Protein AF-K4KNQ7-F1 (afdb_monomer)

Solvent-accessible surface area (backbone atoms only — not comparable to full-atom values): 20212 Å² total; per-residue (Å²): 142,82,90,81,79,81,86,80,94,83,82,86,79,73,78,79,64,54,48,30,38,37,40,77,74,30,40,37,34,61,90,78,58,42,38,31,43,86,95,40,78,48,88,66,56,74,66,43,34,50,50,51,50,55,34,59,76,43,49,75,45,72,45,38,54,68,58,49,48,47,72,77,30,74,91,50,82,72,58,73,61,57,55,51,50,50,54,53,54,42,27,56,71,67,73,33,49,86,86,73,30,61,43,62,29,78,42,85,54,55,25,39,22,40,60,42,73,72,44,80,44,75,53,77,80,74,90,69,82,92,80,82,94,74,89,79,92,84,79,87,83,90,84,86,88,82,93,86,84,87,86,76,92,62,61,63,58,54,52,49,52,50,50,49,51,50,51,49,51,53,54,52,55,61,71,74,57,72,79,78,80,74,46,76,69,54,52,56,50,51,51,52,52,50,52,53,45,50,52,33,52,52,49,27,53,53,31,47,52,58,26,52,53,36,50,52,53,44,50,54,55,46,51,76,75,38,69,73,50,45,65,49,56,72,71,59,38,40,52,68,41,51,90,68,55,50,75,70,48,44,51,38,43,53,52,24,31,48,28,43,69,41,48,31,46,52,25,44,52,49,48,42,50,53,50,71,74,36,63,68,51,54,76,72,40,82,51,43,55,47,38,45,53,23,39,54,53,41,54,49,43,38,66,71,42,41,74,72,32,83,52,43,47,69,81,89,62,22,70,90,75,75,31,39,68,55,89,55,45,72,60,53,52,54,50,51,44,73,77,65,75,122

Structure (mmCIF, N/CA/C/O backbone):
data_AF-K4KNQ7-F1
#
_entry.id   AF-K4KNQ7-F1
#
loop_
_atom_site.group_PDB
_atom_site.id
_atom_site.type_symbol
_atom_site.label_atom_id
_atom_site.label_alt_id
_atom_site.label_comp_id
_atom_site.label_asym_id
_atom_site.label_entity_id
_atom_site.label_seq_id
_atom_site.pdbx_PDB_ins_code
_atom_site.Cartn_x
_atom_site.Cartn_y
_atom_site.Cartn_z
_atom_site.occupancy
_atom_site.B_iso_or_equiv
_atom_site.auth_seq_id
_atom_site.auth_comp_id
_atom_site.auth_asym_id
_atom_site.auth_atom_id
_atom_site.pdbx_PDB_model_num
ATOM 1 N N . MET A 1 1 ? 33.537 37.299 -16.493 1.00 41.84 1 MET A N 1
ATOM 2 C CA . MET A 1 1 ? 32.243 37.866 -16.053 1.00 41.84 1 MET A CA 1
ATOM 3 C C . MET A 1 1 ? 31.280 37.869 -17.228 1.00 41.84 1 MET A C 1
ATOM 5 O O . MET A 1 1 ? 31.455 38.657 -18.144 1.00 41.84 1 MET A O 1
ATOM 9 N N . SER A 1 2 ? 30.302 36.968 -17.229 1.00 33.94 2 SER A N 1
ATOM 10 C CA . SER A 1 2 ? 28.991 37.194 -17.850 1.00 33.94 2 SER A CA 1
ATOM 11 C C . SER A 1 2 ? 28.079 36.043 -17.461 1.00 33.94 2 SER A C 1
ATOM 13 O O . SER A 1 2 ? 28.265 34.909 -17.891 1.00 33.94 2 SER A O 1
ATOM 15 N N . ALA A 1 3 ? 27.142 36.356 -16.575 1.00 37.56 3 ALA A N 1
ATOM 16 C CA . ALA A 1 3 ? 26.018 35.510 -16.230 1.00 37.56 3 ALA A CA 1
ATOM 17 C C . ALA A 1 3 ? 25.048 35.469 -17.420 1.00 37.56 3 ALA A C 1
ATOM 19 O O . ALA A 1 3 ? 24.670 36.524 -17.928 1.00 37.56 3 ALA A O 1
ATOM 20 N N . SER A 1 4 ? 24.621 34.275 -17.833 1.00 30.91 4 SER A N 1
ATOM 21 C CA . SER A 1 4 ? 23.482 34.113 -18.738 1.00 30.91 4 SER A CA 1
ATOM 22 C C . SER A 1 4 ? 22.338 33.450 -17.976 1.00 30.91 4 SER A C 1
ATOM 24 O O . SER A 1 4 ? 22.508 32.416 -17.335 1.00 30.91 4 SER A O 1
ATOM 26 N N . LYS A 1 5 ? 21.214 34.162 -17.964 1.00 35.38 5 LYS A N 1
ATOM 27 C CA . LYS A 1 5 ? 20.028 34.022 -17.114 1.00 35.38 5 LYS A CA 1
ATOM 28 C C . LYS A 1 5 ? 19.267 32.709 -17.339 1.00 35.38 5 LYS A C 1
ATOM 30 O O . LYS A 1 5 ? 19.036 32.319 -18.479 1.00 35.38 5 LYS A O 1
ATOM 35 N N . LEU A 1 6 ? 18.754 32.131 -16.247 1.00 27.33 6 LEU A N 1
ATOM 36 C CA . LEU A 1 6 ? 17.563 31.273 -16.277 1.00 27.33 6 LEU A CA 1
ATOM 37 C C . LEU A 1 6 ? 16.367 32.055 -16.861 1.00 27.33 6 LEU A C 1
ATOM 39 O O . LEU A 1 6 ? 16.199 33.231 -16.512 1.00 27.33 6 LEU A O 1
ATOM 43 N N . PRO A 1 7 ? 15.494 31.434 -17.673 1.00 32.75 7 PRO A N 1
ATOM 44 C CA . PRO A 1 7 ? 14.217 32.039 -18.017 1.00 32.75 7 PRO A CA 1
ATOM 45 C C . PRO A 1 7 ? 13.288 32.072 -16.794 1.00 32.75 7 PRO A C 1
ATOM 47 O O . PRO A 1 7 ? 13.160 31.104 -16.043 1.00 32.75 7 PRO A O 1
ATOM 50 N N . LYS A 1 8 ? 12.687 33.248 -16.598 1.00 34.06 8 LYS A N 1
ATOM 51 C CA . LYS A 1 8 ? 11.751 33.596 -15.530 1.00 34.06 8 LYS A CA 1
ATOM 52 C C . LYS A 1 8 ? 10.421 32.864 -15.691 1.00 34.06 8 LYS A C 1
ATOM 54 O O . LYS A 1 8 ? 9.920 32.688 -16.795 1.00 34.06 8 LYS A O 1
ATOM 59 N N . ASN A 1 9 ? 9.858 32.521 -14.543 1.00 37.31 9 ASN A N 1
ATOM 60 C CA . ASN A 1 9 ? 8.498 32.056 -14.350 1.00 37.31 9 ASN A CA 1
ATOM 61 C C . ASN A 1 9 ? 7.540 33.259 -14.432 1.00 37.31 9 ASN A C 1
ATOM 63 O O . ASN A 1 9 ? 7.547 34.076 -13.517 1.00 37.31 9 ASN A O 1
ATOM 67 N N . GLU A 1 10 ? 6.778 33.387 -15.519 1.00 31.78 10 GLU A N 1
ATOM 68 C CA . GLU A 1 10 ? 5.538 34.175 -15.595 1.00 31.78 10 GLU A CA 1
ATOM 69 C C . GLU A 1 10 ? 4.815 33.835 -16.907 1.00 31.78 10 GLU A C 1
ATOM 71 O O . GLU A 1 10 ? 5.122 34.382 -17.956 1.00 31.78 10 GLU A O 1
ATOM 76 N N . ASP A 1 11 ? 3.899 32.867 -16.837 1.00 30.53 11 ASP A N 1
ATOM 77 C CA . ASP A 1 11 ? 2.658 32.869 -17.619 1.00 30.53 11 ASP A CA 1
ATOM 78 C C . ASP A 1 11 ? 1.646 31.964 -16.906 1.00 30.53 11 ASP A C 1
ATOM 80 O O . ASP A 1 11 ? 1.617 30.736 -17.029 1.00 30.53 11 ASP A O 1
ATOM 84 N N . ALA A 1 12 ? 0.828 32.604 -16.074 1.00 34.19 12 ALA A N 1
ATOM 85 C CA . ALA A 1 12 ? -0.327 32.000 -15.447 1.00 34.19 12 ALA A CA 1
ATOM 86 C C . ALA A 1 12 ? -1.437 31.788 -16.492 1.00 34.19 12 ALA A C 1
ATOM 88 O O . ALA A 1 12 ? -1.864 32.723 -17.160 1.00 34.19 12 ALA A O 1
ATOM 89 N N . ARG A 1 13 ? -1.950 30.551 -16.546 1.00 36.56 13 ARG A N 1
ATOM 90 C CA . ARG A 1 13 ? -3.233 30.134 -17.148 1.00 36.56 13 ARG A CA 1
ATOM 91 C C . ARG A 1 13 ? -3.416 30.439 -18.644 1.00 36.56 13 ARG A C 1
ATOM 93 O O . ARG A 1 13 ? -4.328 31.157 -19.034 1.00 36.56 13 ARG A O 1
ATOM 100 N N . SER A 1 14 ? -2.672 29.731 -19.493 1.00 33.22 14 SER A N 1
ATOM 101 C CA . SER A 1 14 ? -3.261 29.288 -20.767 1.00 33.22 14 SER A CA 1
ATOM 102 C C . SER A 1 14 ? -4.330 28.224 -20.472 1.00 33.22 14 SER A C 1
ATOM 104 O O . SER A 1 14 ? -4.050 27.328 -19.666 1.00 33.22 14 SER A O 1
ATOM 106 N N . PRO A 1 15 ? -5.530 28.259 -21.087 1.00 37.91 15 PRO A N 1
ATOM 107 C CA . PRO A 1 15 ? -6.442 27.124 -21.014 1.00 37.91 15 PRO A CA 1
ATOM 108 C C . PRO A 1 15 ? -5.683 25.904 -21.539 1.00 37.91 15 PRO A C 1
ATOM 110 O O . PRO A 1 15 ? -5.047 25.978 -22.594 1.00 37.91 15 PRO A O 1
ATOM 113 N N . LEU A 1 16 ? -5.671 24.810 -20.770 1.00 41.91 16 LEU A N 1
ATOM 114 C CA . LEU A 1 16 ? -5.088 23.546 -21.210 1.00 41.91 16 LEU A CA 1
ATOM 115 C C . LEU A 1 16 ? -5.711 23.222 -22.566 1.00 41.91 16 LEU A C 1
ATOM 117 O O . LEU A 1 16 ? -6.887 22.866 -22.633 1.00 41.91 16 LEU A O 1
ATOM 121 N N . LYS A 1 17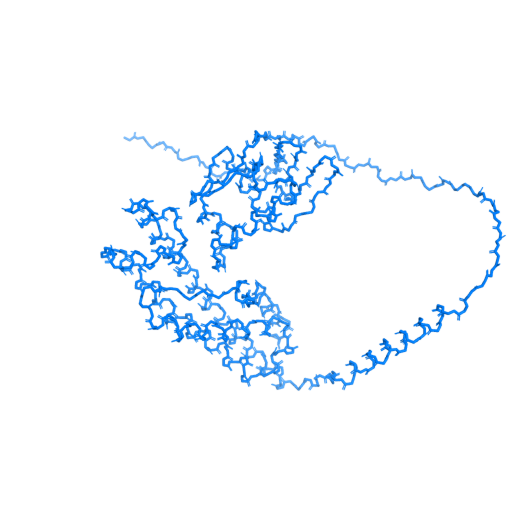 ? -4.937 23.401 -23.643 1.00 47.94 17 LYS A N 1
ATOM 122 C CA . LYS A 1 17 ? -5.344 22.993 -24.986 1.00 47.94 17 LYS A CA 1
ATOM 123 C C . LYS A 1 17 ? -5.862 21.559 -24.855 1.00 47.94 17 LYS A C 1
ATOM 125 O O . LYS A 1 17 ? -5.144 20.744 -24.267 1.00 47.94 17 LYS A O 1
ATOM 130 N N . PRO A 1 18 ? -7.088 21.237 -25.299 1.00 51.56 18 PRO A N 1
ATOM 131 C CA . PRO A 1 18 ? -7.593 19.875 -25.220 1.00 51.56 18 PRO A CA 1
ATOM 132 C C . PRO A 1 18 ? -6.665 18.971 -26.032 1.00 51.56 18 PRO A C 1
ATOM 134 O O . PRO A 1 18 ? -6.708 18.951 -27.258 1.00 51.56 18 PRO A O 1
ATOM 137 N N . ARG A 1 19 ? -5.785 18.268 -25.317 1.00 75.12 19 ARG A N 1
ATOM 138 C CA . ARG A 1 19 ? -4.910 17.240 -25.862 1.00 75.12 19 ARG A CA 1
ATOM 139 C C . ARG A 1 19 ? -5.735 15.976 -25.975 1.00 75.12 19 ARG A C 1
ATOM 141 O O . ARG A 1 19 ? -6.067 15.352 -24.961 1.00 75.12 19 ARG A O 1
ATOM 148 N N . GLN A 1 20 ? -6.128 15.660 -27.197 1.00 89.56 20 GLN A N 1
ATOM 149 C CA . GLN A 1 20 ? -6.703 14.368 -27.522 1.00 89.56 20 GLN A CA 1
ATOM 150 C C . GLN A 1 20 ? -5.612 13.521 -28.161 1.00 89.56 20 GLN A C 1
ATOM 152 O O . GLN A 1 20 ? -4.822 14.024 -28.955 1.00 89.56 20 GLN A O 1
ATOM 157 N N . TYR A 1 21 ? -5.564 12.246 -27.803 1.00 90.81 21 TYR A N 1
ATOM 158 C CA . TYR A 1 21 ? -4.698 11.279 -28.460 1.00 90.81 21 TYR A CA 1
ATOM 159 C C . TYR A 1 21 ? -5.555 10.314 -29.258 1.00 90.81 21 TYR A C 1
ATOM 161 O O . TYR A 1 21 ? -6.444 9.669 -28.700 1.00 90.81 21 TYR A O 1
ATOM 169 N N . CYS A 1 22 ? -5.277 10.222 -30.553 1.00 91.00 22 CYS A N 1
ATOM 170 C CA . CYS A 1 22 ? -5.873 9.233 -31.438 1.00 91.00 22 CYS A CA 1
ATOM 171 C C . CYS A 1 22 ? -4.908 8.059 -31.594 1.00 91.00 22 CYS A C 1
ATOM 173 O O . CYS A 1 22 ? -3.726 8.274 -31.861 1.00 91.00 22 CYS A O 1
ATOM 175 N N . PHE A 1 23 ? -5.403 6.837 -31.416 1.00 91.12 23 PHE A N 1
ATOM 176 C CA . PHE A 1 23 ? -4.613 5.611 -31.518 1.00 91.12 23 PHE A CA 1
ATOM 177 C C . PHE A 1 23 ? -5.516 4.464 -31.982 1.00 91.12 23 PHE A C 1
ATOM 179 O O . PHE A 1 23 ? -6.507 4.126 -31.334 1.00 91.12 23 PHE A O 1
ATOM 186 N N . GLY A 1 24 ? -5.232 3.905 -33.159 1.00 88.00 24 GLY A N 1
ATOM 187 C CA . GLY A 1 24 ? -6.177 2.999 -33.821 1.00 88.00 24 GLY A CA 1
ATOM 188 C C . GLY A 1 24 ? -7.565 3.654 -33.996 1.00 88.00 24 GLY A C 1
ATOM 189 O O . GLY A 1 24 ? -7.628 4.816 -34.402 1.00 88.00 24 GLY A O 1
ATOM 190 N N . PRO A 1 25 ? -8.676 2.957 -33.687 1.00 89.75 25 PRO A N 1
ATOM 191 C CA . PRO A 1 25 ? -10.031 3.510 -33.778 1.00 89.75 25 PRO A CA 1
ATOM 192 C C . PRO A 1 25 ? -10.455 4.314 -32.533 1.00 89.75 25 PRO A C 1
ATOM 194 O O . PRO A 1 25 ? -11.637 4.626 -32.382 1.00 89.75 25 PRO A O 1
ATOM 197 N N . PHE A 1 26 ? -9.526 4.618 -31.622 1.00 94.19 26 PHE A N 1
ATOM 198 C CA . PHE A 1 26 ? -9.831 5.237 -30.337 1.00 94.19 26 PHE A CA 1
ATOM 199 C C . PHE A 1 26 ? -9.361 6.686 -30.255 1.00 94.19 26 PHE A C 1
ATOM 201 O O . PHE A 1 26 ? -8.310 7.063 -30.777 1.00 94.19 26 PHE A O 1
ATOM 208 N N . THR A 1 27 ? -10.118 7.485 -29.508 1.00 93.50 27 THR A N 1
ATOM 209 C CA . THR A 1 27 ? -9.752 8.842 -29.105 1.00 93.50 27 THR A CA 1
ATOM 210 C C . THR A 1 27 ? -9.803 8.947 -27.586 1.00 93.50 27 THR A C 1
ATOM 212 O O . THR A 1 27 ? -10.844 8.712 -26.970 1.00 93.50 27 THR A O 1
ATOM 215 N N . PHE A 1 28 ? -8.679 9.313 -26.968 1.00 94.31 28 PHE A N 1
ATOM 216 C CA . PHE A 1 28 ? -8.587 9.547 -25.529 1.00 94.31 28 PHE A CA 1
ATOM 217 C C . PHE A 1 28 ? -8.428 11.033 -25.221 1.00 94.31 28 PHE A C 1
ATOM 219 O O . PHE A 1 28 ? -7.479 11.687 -25.657 1.00 94.31 28 PHE A O 1
ATOM 226 N N . HIS A 1 29 ? -9.350 11.564 -24.424 1.00 91.50 29 HIS A N 1
ATOM 227 C CA . HIS A 1 29 ? -9.350 12.951 -23.979 1.00 91.50 29 HIS A CA 1
ATOM 228 C C . HIS A 1 29 ? -8.605 13.063 -22.648 1.00 91.50 29 HIS A C 1
ATOM 230 O O . HIS A 1 29 ? -9.132 12.669 -21.608 1.00 91.50 29 HIS A O 1
ATOM 236 N N . ILE A 1 30 ? -7.402 13.641 -22.657 1.00 87.50 30 ILE A N 1
ATOM 237 C CA . ILE A 1 30 ? -6.522 13.682 -21.477 1.00 87.50 30 ILE A CA 1
ATOM 238 C C . ILE A 1 30 ? -7.133 14.427 -20.276 1.00 87.50 30 ILE A C 1
ATOM 240 O O . ILE A 1 30 ? -7.025 13.903 -19.164 1.00 87.50 30 ILE A O 1
ATOM 244 N N . PRO A 1 31 ? -7.766 15.612 -20.433 1.00 82.88 31 PRO A N 1
ATOM 245 C CA . PRO A 1 31 ? -8.282 16.353 -19.281 1.00 82.88 31 PRO A CA 1
ATOM 246 C C . PRO A 1 31 ? -9.457 15.650 -18.600 1.00 82.88 31 PRO A C 1
ATOM 248 O O . PRO A 1 31 ? -9.535 15.630 -17.377 1.00 82.88 31 PRO A O 1
ATOM 251 N N . SER A 1 32 ? -10.358 15.060 -19.389 1.00 85.88 32 SER A N 1
ATOM 252 C CA . SER A 1 32 ? -11.558 14.394 -18.880 1.00 85.88 32 SER A CA 1
ATOM 253 C C . SER A 1 32 ? -11.370 12.896 -18.636 1.00 85.88 32 SER A C 1
ATOM 255 O O . SER A 1 32 ? -12.291 12.263 -18.138 1.00 85.88 32 SER A O 1
ATOM 257 N N . GLN A 1 33 ? -10.225 12.328 -19.032 1.00 89.88 33 GLN A N 1
ATOM 258 C CA . GLN A 1 33 ? -9.923 10.894 -18.977 1.00 89.88 33 GLN A CA 1
ATOM 259 C C . GLN A 1 33 ? -10.999 10.015 -19.640 1.00 89.88 33 GLN A C 1
ATOM 261 O O . GLN A 1 33 ? -11.322 8.927 -19.171 1.00 89.88 33 GLN A O 1
ATOM 266 N N . ARG A 1 34 ? -11.586 10.511 -20.738 1.00 91.31 34 ARG A N 1
ATOM 267 C CA . ARG A 1 34 ? -12.664 9.819 -21.462 1.00 91.31 34 ARG A CA 1
ATOM 268 C C . ARG A 1 34 ? -12.104 9.138 -22.696 1.00 91.31 34 ARG A C 1
ATOM 270 O O . ARG A 1 34 ? -11.367 9.767 -23.455 1.00 91.31 34 ARG A O 1
ATOM 277 N N . LEU A 1 35 ? -12.505 7.890 -22.892 1.00 94.62 35 LEU A N 1
ATOM 278 C CA . LEU A 1 35 ? -12.195 7.098 -24.069 1.00 94.62 35 LEU A CA 1
ATOM 279 C C . LEU A 1 35 ? -13.436 7.010 -24.965 1.00 94.62 35 LEU A C 1
ATOM 281 O O . LEU A 1 35 ? -14.527 6.695 -24.490 1.00 94.62 35 LEU A O 1
ATOM 285 N N . THR A 1 36 ? -13.255 7.256 -26.256 1.00 94.31 36 THR A N 1
ATOM 286 C CA . THR A 1 36 ? -14.275 7.048 -27.287 1.00 94.31 36 THR A CA 1
ATOM 287 C C . THR A 1 36 ? -13.721 6.061 -28.304 1.00 94.31 36 THR A C 1
ATOM 289 O O . THR A 1 36 ? -12.604 6.249 -28.784 1.00 94.31 36 THR A O 1
ATOM 292 N N . GLY A 1 37 ? -14.471 5.001 -28.589 1.00 92.69 37 GLY A N 1
ATOM 293 C CA . GLY A 1 37 ? -14.180 4.031 -29.640 1.00 92.69 37 GLY A CA 1
ATOM 294 C C . GLY A 1 37 ? -15.126 4.176 -30.838 1.00 92.69 37 GLY A C 1
ATOM 295 O O . GLY A 1 37 ? -15.895 5.141 -30.903 1.00 92.69 37 GLY A O 1
ATOM 296 N N . PRO A 1 38 ? -15.112 3.209 -31.771 1.00 87.69 38 PRO A N 1
ATOM 297 C CA . PRO A 1 38 ? -15.919 3.261 -32.992 1.00 87.69 38 PRO A CA 1
ATOM 298 C C . PRO A 1 38 ? -17.431 3.266 -32.717 1.00 87.69 38 PRO A C 1
ATOM 300 O O . PRO A 1 38 ? -18.174 3.956 -33.411 1.00 87.69 38 PRO A O 1
ATOM 303 N N . ASP A 1 39 ? -17.873 2.573 -31.663 1.00 90.12 39 ASP A N 1
ATOM 304 C CA . ASP A 1 39 ? -19.288 2.468 -31.273 1.00 90.12 39 ASP A CA 1
ATOM 305 C C . ASP A 1 39 ? -19.718 3.521 -30.231 1.00 90.12 39 ASP A C 1
ATOM 307 O O . ASP A 1 39 ? -20.837 3.485 -29.717 1.00 90.12 39 ASP A O 1
ATOM 311 N N . GLY A 1 40 ? -18.836 4.476 -29.910 1.00 91.12 40 GLY A N 1
ATOM 312 C CA . GLY A 1 40 ? -19.101 5.559 -28.963 1.00 91.12 40 GLY A CA 1
ATOM 313 C C . GLY A 1 40 ? -18.274 5.493 -27.670 1.00 91.12 40 GLY A C 1
ATOM 314 O O . GLY A 1 40 ? -17.173 4.939 -27.657 1.00 91.12 40 GLY A O 1
ATOM 315 N N . PRO A 1 41 ? -18.743 6.133 -26.579 1.00 92.25 41 PRO A N 1
ATOM 316 C CA . PRO A 1 41 ? -17.986 6.239 -25.332 1.00 92.25 41 PRO A CA 1
ATOM 317 C C . PRO A 1 41 ? -17.747 4.881 -24.661 1.00 92.25 41 PRO A C 1
ATOM 319 O O . PRO A 1 41 ? -18.687 4.118 -24.445 1.00 92.25 41 PRO A O 1
ATOM 322 N N . ILE A 1 42 ? -16.505 4.628 -24.248 1.00 94.25 42 ILE A N 1
ATOM 323 C CA . ILE A 1 42 ? -16.101 3.427 -23.510 1.00 94.25 42 ILE A CA 1
ATOM 324 C C . ILE A 1 42 ? -15.863 3.810 -22.051 1.00 94.25 42 ILE A C 1
ATOM 326 O O . ILE A 1 42 ? -15.130 4.754 -21.747 1.00 94.25 42 ILE A O 1
ATOM 330 N N . SER A 1 43 ? -16.502 3.080 -21.137 1.00 90.31 43 SER A N 1
ATOM 331 C CA . SER A 1 43 ? -16.314 3.283 -19.703 1.00 90.31 43 SER A CA 1
ATOM 332 C C . SER A 1 43 ? -15.002 2.645 -19.256 1.00 90.31 43 SER A C 1
ATOM 334 O O . SER A 1 43 ? -14.767 1.460 -19.488 1.00 90.31 43 SER A O 1
ATOM 336 N N . LEU A 1 44 ? -14.158 3.449 -18.618 1.00 91.56 44 LEU A N 1
ATOM 337 C CA . LEU A 1 44 ? -12.947 3.009 -17.945 1.00 91.56 44 LEU A CA 1
ATOM 338 C C . LEU A 1 44 ? -13.079 3.339 -16.466 1.00 91.56 44 LEU A C 1
ATOM 340 O O . LEU A 1 44 ? -13.608 4.398 -16.114 1.00 91.56 44 LEU A O 1
ATOM 344 N N . ASP A 1 45 ? -12.563 2.465 -15.611 1.00 91.44 45 ASP A N 1
ATOM 345 C CA . ASP A 1 45 ? -12.293 2.877 -14.240 1.00 91.44 45 ASP A CA 1
ATOM 346 C C . ASP A 1 45 ? -11.143 3.904 -14.196 1.00 91.44 45 ASP A C 1
ATOM 348 O O . ASP A 1 45 ? -10.399 4.107 -15.163 1.00 91.44 45 ASP A O 1
ATOM 352 N N . GLU A 1 46 ? -10.998 4.574 -13.054 1.00 90.88 46 GLU A N 1
ATOM 353 C CA . GLU A 1 46 ? -10.002 5.632 -12.866 1.00 90.88 46 GLU A CA 1
ATOM 354 C C . GLU A 1 46 ? -8.565 5.150 -13.123 1.00 90.88 46 GLU A C 1
ATOM 356 O O . GLU A 1 46 ? -7.764 5.858 -13.739 1.00 90.88 46 GLU A O 1
ATOM 361 N N . ARG A 1 47 ? -8.222 3.927 -12.701 1.00 91.62 47 ARG A N 1
ATOM 362 C CA . ARG A 1 47 ? -6.864 3.392 -12.861 1.00 91.62 47 ARG A CA 1
ATOM 363 C C . ARG A 1 47 ? -6.597 2.950 -14.292 1.00 91.62 47 ARG A C 1
ATOM 365 O O . ARG A 1 47 ? -5.478 3.132 -14.765 1.00 91.62 47 ARG A O 1
ATOM 372 N N . GLN A 1 48 ? -7.593 2.416 -14.990 1.00 95.31 48 GLN A N 1
ATOM 373 C CA . GLN A 1 48 ? -7.505 2.083 -16.411 1.00 95.31 48 GLN A CA 1
ATOM 374 C C . GLN A 1 48 ? -7.269 3.345 -17.242 1.00 95.31 48 GLN A C 1
ATOM 376 O O . GLN A 1 48 ? -6.383 3.371 -18.099 1.00 95.31 48 GLN A O 1
ATOM 381 N N . ALA A 1 49 ? -8.018 4.412 -16.955 1.00 94.19 49 ALA A N 1
ATOM 382 C CA . ALA A 1 49 ? -7.868 5.681 -17.650 1.00 94.19 49 ALA A CA 1
ATOM 383 C C . ALA A 1 49 ? -6.503 6.330 -17.366 1.00 94.19 49 ALA A C 1
ATOM 385 O O . ALA A 1 49 ? -5.829 6.796 -18.290 1.00 94.19 49 ALA A O 1
ATOM 386 N N . GLN A 1 50 ? -6.037 6.274 -16.115 1.00 94.69 50 GLN A N 1
ATOM 387 C CA . GLN A 1 50 ? -4.711 6.755 -15.739 1.00 94.69 50 GLN A CA 1
ATOM 388 C C . GLN A 1 50 ? -3.585 5.923 -16.381 1.00 94.69 50 GLN A C 1
ATOM 390 O O . GLN A 1 50 ? -2.602 6.496 -16.854 1.00 94.69 50 GLN A O 1
ATOM 395 N N . LEU A 1 51 ? -3.725 4.594 -16.457 1.00 96.19 51 LEU A N 1
ATOM 396 C CA . LEU A 1 51 ? -2.781 3.714 -17.154 1.00 96.19 51 LEU A CA 1
ATOM 397 C C . LEU A 1 51 ? -2.677 4.101 -18.632 1.00 96.19 51 LEU A C 1
ATOM 399 O O . LEU A 1 51 ? -1.570 4.315 -19.128 1.00 96.19 51 LEU A O 1
ATOM 403 N N . LEU A 1 52 ? -3.814 4.244 -19.320 1.00 95.44 52 LEU A N 1
ATOM 404 C CA . LEU A 1 52 ? -3.843 4.653 -20.725 1.00 95.44 52 LEU A CA 1
ATOM 405 C C . LEU A 1 52 ? -3.203 6.018 -20.936 1.00 95.44 52 LEU A C 1
ATOM 407 O O . LEU A 1 52 ? -2.365 6.170 -21.821 1.00 95.44 52 LEU A O 1
ATOM 411 N N . LYS A 1 53 ? -3.531 6.994 -20.089 1.00 94.94 53 LYS A N 1
ATOM 412 C CA . LYS A 1 53 ? -2.921 8.323 -20.123 1.00 94.94 53 LYS A CA 1
ATOM 413 C C . LYS A 1 53 ? -1.396 8.254 -20.032 1.00 94.94 53 LYS A C 1
ATOM 415 O O . LYS A 1 53 ? -0.721 8.904 -20.824 1.00 94.94 53 LYS A O 1
ATOM 420 N N . ILE A 1 54 ? -0.850 7.479 -19.091 1.00 95.19 54 ILE A N 1
ATOM 421 C CA . ILE A 1 54 ? 0.605 7.343 -18.921 1.00 95.19 54 ILE A CA 1
ATOM 422 C C . ILE A 1 54 ? 1.241 6.723 -20.170 1.00 95.19 54 ILE A C 1
ATOM 424 O O . ILE A 1 54 ? 2.245 7.236 -20.659 1.00 95.19 54 ILE A O 1
ATOM 428 N N . LEU A 1 55 ? 0.653 5.649 -20.704 1.00 95.56 55 LEU A N 1
ATOM 429 C CA . LEU A 1 55 ? 1.190 4.959 -21.878 1.00 95.56 55 LEU A CA 1
ATOM 430 C C . LEU A 1 55 ? 1.102 5.807 -23.157 1.00 95.56 55 LEU A C 1
ATOM 432 O O . LEU A 1 55 ? 2.037 5.792 -23.949 1.00 95.56 55 LEU A O 1
ATOM 436 N N . LEU A 1 56 ? 0.019 6.566 -23.347 1.00 93.50 56 LEU A N 1
ATOM 437 C CA . LEU A 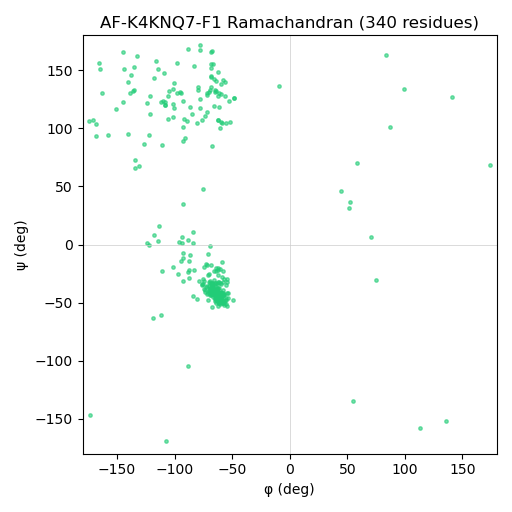1 56 ? -0.157 7.454 -24.502 1.00 93.50 56 LEU A CA 1
ATOM 438 C C . LEU A 1 56 ? 0.819 8.632 -24.472 1.00 93.50 56 LEU A C 1
ATOM 440 O O . LEU A 1 56 ? 1.414 8.949 -25.496 1.00 93.50 56 LEU A O 1
ATOM 444 N N . LEU A 1 57 ? 1.028 9.246 -23.302 1.00 90.81 57 LEU A N 1
ATOM 445 C CA . LEU A 1 57 ? 1.992 10.341 -23.136 1.00 90.81 57 LEU A CA 1
ATOM 446 C C . LEU A 1 57 ? 3.442 9.895 -23.352 1.00 90.81 57 LEU A C 1
ATOM 448 O O . LEU A 1 57 ? 4.268 10.700 -23.768 1.00 90.81 57 LEU A O 1
ATOM 452 N N . ALA A 1 58 ? 3.750 8.637 -23.036 1.00 90.81 58 ALA A N 1
ATOM 453 C CA . ALA A 1 58 ? 5.073 8.062 -23.241 1.00 90.81 58 ALA A CA 1
ATOM 454 C C . ALA A 1 58 ? 5.264 7.472 -24.645 1.00 90.81 58 ALA A C 1
ATOM 456 O O . ALA A 1 58 ? 6.377 7.096 -24.982 1.00 90.81 58 ALA A O 1
ATOM 457 N N . SER A 1 59 ? 4.210 7.360 -25.458 1.00 88.81 59 SER A N 1
ATOM 458 C CA . SER A 1 59 ? 4.285 6.707 -26.766 1.00 88.81 59 SER A CA 1
ATOM 459 C C . SER A 1 59 ? 5.296 7.399 -27.698 1.00 88.81 59 SER A C 1
ATOM 461 O O . SER A 1 59 ? 5.300 8.629 -27.766 1.00 88.81 59 SER A O 1
ATOM 463 N N . PRO A 1 60 ? 6.121 6.649 -28.459 1.00 86.62 60 PRO A N 1
ATOM 464 C CA . PRO A 1 60 ? 6.138 5.185 -28.598 1.00 86.62 60 PRO A CA 1
ATOM 465 C C . PRO A 1 60 ? 7.012 4.459 -27.558 1.00 86.62 60 PRO A C 1
ATOM 467 O O . PRO A 1 60 ? 7.176 3.236 -27.629 1.00 86.62 60 PRO A O 1
ATOM 470 N N . ASP A 1 61 ? 7.596 5.183 -26.604 1.00 87.44 61 ASP A N 1
ATOM 471 C CA . ASP A 1 61 ? 8.521 4.620 -25.630 1.00 87.44 61 ASP A CA 1
ATOM 472 C C . ASP A 1 61 ? 7.831 3.669 -24.644 1.00 87.44 61 ASP A C 1
ATOM 474 O O . ASP A 1 61 ? 6.648 3.760 -24.302 1.00 87.44 61 ASP A O 1
ATOM 478 N N . ARG A 1 62 ? 8.616 2.708 -24.153 1.00 91.81 62 ARG A N 1
ATOM 479 C CA . ARG A 1 62 ? 8.184 1.772 -23.115 1.00 91.81 62 ARG A CA 1
ATOM 480 C C . ARG A 1 62 ? 8.253 2.432 -21.744 1.00 91.81 62 ARG A C 1
ATOM 482 O O . ARG A 1 62 ? 9.309 2.909 -21.338 1.00 91.81 62 ARG A O 1
ATOM 489 N N . VAL A 1 63 ? 7.187 2.277 -20.965 1.00 90.19 63 VAL A N 1
ATOM 490 C CA . VAL A 1 63 ? 7.161 2.612 -19.538 1.00 90.19 63 VAL A CA 1
ATOM 491 C C . VAL A 1 63 ? 7.453 1.358 -18.715 1.00 90.19 63 VAL A C 1
ATOM 493 O O . VAL A 1 63 ? 6.872 0.296 -18.961 1.00 90.19 63 VAL A O 1
ATOM 496 N N . SER A 1 64 ? 8.377 1.452 -17.753 1.00 86.62 64 SER A N 1
ATOM 497 C CA . SER A 1 64 ? 8.722 0.318 -16.888 1.00 86.62 64 SER A CA 1
ATOM 498 C C . SER A 1 64 ? 7.576 -0.049 -15.949 1.00 86.62 64 SER A C 1
ATOM 500 O O . SER A 1 64 ? 6.738 0.787 -15.603 1.00 86.62 64 SER A O 1
ATOM 502 N N . LYS A 1 65 ? 7.547 -1.310 -15.502 1.00 83.38 65 LYS A N 1
ATOM 503 C CA . LYS A 1 65 ? 6.560 -1.763 -14.513 1.00 83.38 65 LYS A CA 1
ATOM 504 C C . LYS A 1 65 ? 6.662 -0.948 -13.230 1.00 83.38 65 LYS A C 1
ATOM 506 O O . LYS A 1 65 ? 5.644 -0.546 -12.685 1.00 83.38 65 LYS A O 1
ATOM 511 N N . GLU A 1 66 ? 7.883 -0.667 -12.785 1.00 76.44 66 GLU A N 1
ATOM 512 C CA . GLU A 1 66 ? 8.150 0.087 -11.566 1.00 76.44 66 GLU A CA 1
ATOM 513 C C . GLU A 1 66 ? 7.613 1.522 -11.667 1.00 76.44 66 GLU A C 1
ATOM 515 O O . GLU A 1 66 ? 6.946 1.985 -10.742 1.00 76.44 66 GLU A O 1
ATOM 520 N N . ALA A 1 67 ? 7.823 2.198 -12.804 1.00 81.62 67 ALA A N 1
ATOM 521 C CA . ALA A 1 67 ? 7.294 3.541 -13.034 1.00 81.62 67 ALA A CA 1
ATOM 522 C C . ALA A 1 67 ? 5.759 3.548 -13.102 1.00 81.62 67 ALA A C 1
ATOM 524 O O . ALA A 1 67 ? 5.124 4.415 -12.505 1.00 81.62 67 ALA A O 1
ATOM 525 N N . LEU A 1 68 ? 5.154 2.557 -13.770 1.00 90.06 68 LEU A N 1
ATOM 526 C CA . LEU A 1 68 ? 3.697 2.404 -13.814 1.00 90.06 68 LEU A CA 1
ATOM 527 C C . LEU A 1 68 ? 3.118 2.146 -12.425 1.00 90.06 68 LEU A C 1
ATOM 529 O O . LEU A 1 68 ? 2.173 2.817 -12.028 1.00 90.06 68 LEU A O 1
ATOM 533 N N . MET A 1 69 ? 3.698 1.219 -11.663 1.00 84.31 69 MET A N 1
ATOM 534 C CA . MET A 1 69 ? 3.238 0.906 -10.312 1.00 84.31 69 MET A CA 1
ATOM 535 C C . MET A 1 69 ? 3.334 2.126 -9.393 1.00 84.31 69 MET A C 1
ATOM 537 O O . MET A 1 69 ? 2.400 2.398 -8.649 1.00 84.31 69 MET A O 1
ATOM 541 N N . GLN A 1 70 ? 4.425 2.891 -9.483 1.00 80.56 70 GLN A N 1
ATOM 542 C CA . GLN A 1 70 ? 4.609 4.112 -8.701 1.00 80.56 70 GLN A CA 1
ATOM 543 C C . GLN A 1 70 ? 3.618 5.219 -9.091 1.00 80.56 70 GLN A C 1
ATOM 545 O O . GLN A 1 70 ? 3.134 5.934 -8.220 1.00 80.56 70 GLN A O 1
ATOM 550 N N . ALA A 1 71 ? 3.314 5.371 -10.380 1.00 84.81 71 ALA A N 1
ATOM 551 C CA . ALA A 1 71 ? 2.394 6.398 -10.858 1.00 84.81 71 ALA A CA 1
ATOM 552 C C . ALA A 1 71 ? 0.916 6.049 -10.603 1.00 84.81 71 ALA A C 1
ATOM 554 O O . ALA A 1 71 ? 0.112 6.945 -10.358 1.00 84.81 71 ALA A O 1
ATOM 555 N N . LEU A 1 72 ? 0.556 4.764 -10.669 1.00 88.19 72 LEU A N 1
ATOM 556 C CA . LEU A 1 72 ? -0.820 4.274 -10.511 1.00 88.19 72 LEU A CA 1
ATOM 557 C C . LEU A 1 72 ? -1.199 4.009 -9.051 1.00 88.19 72 LEU A C 1
ATOM 559 O O . LEU A 1 72 ? -2.369 4.113 -8.684 1.00 88.19 72 LEU A O 1
ATOM 563 N N . TRP A 1 73 ? -0.215 3.669 -8.220 1.00 84.56 73 TRP A N 1
ATOM 564 C CA . TRP A 1 73 ? -0.385 3.400 -6.796 1.00 84.56 73 TRP A CA 1
ATOM 565 C C . TRP A 1 73 ? 0.704 4.113 -5.979 1.00 84.56 73 TRP A C 1
ATOM 567 O O . TRP A 1 73 ? 1.542 3.462 -5.354 1.00 84.56 73 TRP A O 1
ATOM 577 N N . PRO A 1 74 ? 0.714 5.458 -5.956 1.00 71.50 74 PRO A N 1
ATOM 578 C CA . PRO A 1 74 ? 1.747 6.216 -5.246 1.00 71.50 74 PRO A CA 1
ATOM 579 C C . PRO A 1 74 ? 1.742 5.944 -3.735 1.00 71.50 74 PRO A C 1
ATOM 581 O O . PRO A 1 74 ? 2.795 5.932 -3.100 1.00 71.50 74 PRO A O 1
ATOM 584 N N . ASP A 1 75 ? 0.558 5.670 -3.185 1.00 64.75 75 ASP A N 1
ATOM 585 C CA . ASP A 1 75 ? 0.315 5.433 -1.762 1.00 64.75 75 ASP A CA 1
ATOM 586 C C . ASP A 1 75 ? -0.113 3.987 -1.471 1.00 64.75 75 ASP A C 1
ATOM 588 O O . ASP A 1 75 ? -0.635 3.688 -0.400 1.00 64.75 75 ASP A O 1
ATOM 592 N N . THR A 1 76 ? 0.088 3.056 -2.409 1.00 59.62 76 THR A N 1
ATOM 593 C CA . THR A 1 76 ? -0.260 1.645 -2.198 1.00 59.62 76 THR A CA 1
ATOM 594 C C . THR A 1 76 ? 0.824 0.738 -2.758 1.00 59.62 76 THR A C 1
ATOM 596 O O . THR A 1 76 ? 1.264 0.860 -3.896 1.00 59.62 76 THR A O 1
ATOM 599 N N . ILE A 1 77 ? 1.262 -0.220 -1.954 1.00 56.47 77 ILE A N 1
ATOM 600 C CA . ILE A 1 77 ? 2.194 -1.245 -2.384 1.00 56.47 77 ILE A CA 1
ATOM 601 C C . ILE A 1 77 ? 1.343 -2.325 -3.030 1.00 56.47 77 ILE A C 1
ATOM 603 O O . ILE A 1 77 ? 0.559 -3.000 -2.369 1.00 56.47 77 ILE A O 1
ATOM 607 N N . VAL A 1 78 ? 1.510 -2.470 -4.335 1.00 64.12 78 VAL A N 1
ATOM 608 C CA . VAL A 1 78 ? 0.878 -3.524 -5.118 1.00 64.12 78 VAL A CA 1
ATOM 609 C C . VAL A 1 78 ? 1.942 -4.443 -5.707 1.00 64.12 78 VAL A C 1
ATOM 611 O O . VAL A 1 78 ? 3.105 -4.051 -5.834 1.00 64.12 78 VAL A O 1
ATOM 614 N N . SER A 1 79 ? 1.554 -5.666 -6.055 1.00 68.50 79 SER A N 1
ATOM 615 C CA . SER A 1 79 ? 2.400 -6.607 -6.786 1.00 68.50 79 SER A CA 1
ATOM 616 C C . SER A 1 79 ? 2.439 -6.262 -8.284 1.00 68.50 79 SER A C 1
ATOM 618 O O . SER A 1 79 ? 1.619 -5.499 -8.806 1.00 68.50 79 SER A O 1
ATOM 620 N N . GLU A 1 80 ? 3.363 -6.878 -9.022 1.00 73.12 80 GLU A N 1
ATOM 621 C CA . GLU A 1 80 ? 3.354 -6.818 -10.492 1.00 73.12 80 GLU A CA 1
ATOM 622 C C . GLU A 1 80 ? 2.140 -7.519 -11.114 1.00 73.12 80 GLU A C 1
ATOM 624 O O . GLU A 1 80 ? 1.762 -7.221 -12.253 1.00 73.12 80 GLU A O 1
ATOM 629 N N . TRP A 1 81 ? 1.526 -8.457 -10.394 1.00 71.50 81 TRP A N 1
ATOM 630 C CA . TRP A 1 81 ? 0.314 -9.116 -10.854 1.00 71.50 81 TRP A CA 1
ATOM 6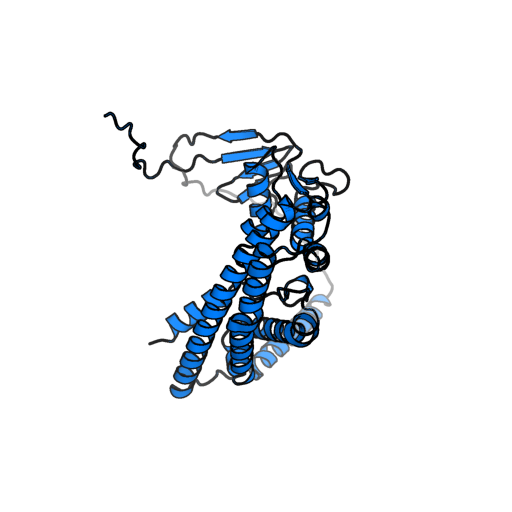31 C C . TRP A 1 81 ? -0.866 -8.144 -10.849 1.00 71.50 81 TRP A C 1
ATOM 633 O O . TRP A 1 81 ? -1.607 -8.125 -11.827 1.00 71.50 81 TRP A O 1
ATOM 643 N N . SER A 1 82 ? -0.977 -7.250 -9.859 1.00 79.81 82 SER A N 1
ATOM 644 C CA . SER A 1 82 ? -1.977 -6.169 -9.874 1.00 79.81 82 SER A CA 1
ATOM 645 C C . SER A 1 82 ? -1.847 -5.278 -11.111 1.00 79.81 82 SER A C 1
ATOM 647 O O . SER A 1 82 ? -2.848 -4.980 -11.762 1.00 79.81 82 SER A O 1
ATOM 649 N N . LEU A 1 83 ? -0.617 -4.908 -11.495 1.00 88.06 83 LEU A N 1
ATOM 650 C CA . LEU A 1 83 ? -0.376 -4.189 -12.752 1.00 88.06 83 LEU A CA 1
ATOM 651 C C . LEU A 1 83 ? -0.777 -5.039 -13.967 1.00 88.06 83 LEU A C 1
ATOM 653 O O . LEU A 1 83 ? -1.403 -4.537 -14.895 1.00 88.06 83 LEU A O 1
ATOM 657 N N . SER A 1 84 ? -0.448 -6.331 -13.960 1.00 84.12 84 SER A N 1
ATOM 658 C CA . SER A 1 84 ? -0.783 -7.250 -15.055 1.00 84.12 84 SER A CA 1
ATOM 659 C C . SER A 1 84 ? -2.296 -7.439 -15.215 1.00 84.12 84 SER A C 1
ATOM 661 O O . SER A 1 84 ? -2.791 -7.482 -16.341 1.00 84.12 84 SER A O 1
ATOM 663 N N . LYS A 1 85 ? -3.038 -7.508 -14.103 1.00 85.44 85 LYS A N 1
ATOM 664 C CA . LYS A 1 85 ? -4.500 -7.566 -14.075 1.00 85.44 85 LYS A CA 1
ATOM 665 C C . LYS A 1 85 ? -5.103 -6.274 -14.612 1.00 85.44 85 LYS A C 1
ATOM 667 O O . LYS A 1 85 ? -5.922 -6.357 -15.520 1.00 85.44 85 LYS A O 1
ATOM 672 N N . LEU A 1 86 ? -4.635 -5.114 -14.143 1.00 92.69 86 LEU A N 1
ATOM 673 C CA . LEU A 1 86 ? -5.093 -3.818 -14.645 1.00 92.69 86 LEU A CA 1
ATOM 674 C C . LEU A 1 86 ? -4.888 -3.707 -16.162 1.00 92.69 86 LEU A C 1
ATOM 676 O O . LEU A 1 86 ? -5.821 -3.375 -16.880 1.00 92.69 86 LEU A O 1
ATOM 680 N N . VAL A 1 87 ? -3.701 -4.066 -16.666 1.00 92.88 87 VAL A N 1
ATOM 681 C CA . VAL A 1 87 ? -3.421 -4.080 -18.112 1.00 92.88 87 VAL A CA 1
ATOM 682 C C . VAL A 1 87 ? -4.355 -5.040 -18.854 1.00 92.88 87 VAL A C 1
ATOM 684 O O . VAL A 1 87 ? -4.835 -4.708 -19.934 1.00 92.88 87 VAL A O 1
ATOM 687 N N . SER A 1 88 ? -4.623 -6.225 -18.299 1.00 87.88 88 SER A N 1
ATOM 688 C CA . SER A 1 88 ? -5.551 -7.199 -18.889 1.00 87.88 88 SER A CA 1
ATOM 689 C C . SER A 1 88 ? -6.980 -6.654 -18.968 1.00 87.88 88 SER A C 1
ATOM 691 O O . SER A 1 88 ? -7.641 -6.795 -19.993 1.00 87.88 88 SER A O 1
ATOM 693 N N . GLU A 1 89 ? -7.451 -5.984 -17.919 1.00 90.44 89 GLU A N 1
ATOM 694 C CA . GLU A 1 89 ? -8.773 -5.355 -17.885 1.00 90.44 89 GLU A CA 1
ATOM 695 C C . GLU A 1 89 ? -8.857 -4.164 -18.847 1.00 90.44 89 GLU A C 1
ATOM 697 O O . GLU A 1 89 ? -9.820 -4.069 -19.601 1.00 90.44 89 GLU A O 1
ATOM 702 N N . THR A 1 90 ? -7.819 -3.323 -18.923 1.00 94.25 90 THR A N 1
ATOM 703 C CA . THR A 1 90 ? -7.746 -2.233 -19.910 1.00 94.25 90 THR A CA 1
ATOM 704 C C . THR A 1 90 ? -7.764 -2.760 -21.343 1.00 94.25 90 THR A C 1
ATOM 706 O O . THR A 1 90 ? -8.473 -2.214 -22.181 1.00 94.25 90 THR A O 1
ATOM 709 N N . ARG A 1 91 ? -7.025 -3.839 -21.629 1.00 92.38 91 ARG A N 1
ATOM 710 C CA . ARG A 1 91 ? -7.046 -4.499 -22.941 1.00 92.38 91 ARG A CA 1
ATOM 711 C C . ARG A 1 91 ? -8.442 -4.988 -23.312 1.00 92.38 91 ARG A C 1
ATOM 713 O O . ARG A 1 91 ? -8.889 -4.722 -24.419 1.00 92.38 91 ARG A O 1
ATOM 720 N N . LYS A 1 92 ? -9.164 -5.611 -22.374 1.00 89.62 92 LYS A N 1
ATOM 721 C CA . LYS A 1 92 ? -10.561 -6.026 -22.591 1.00 89.62 92 LYS A CA 1
ATOM 722 C C . LYS A 1 92 ? -11.469 -4.845 -22.930 1.00 89.62 92 LYS A C 1
ATOM 724 O O . LYS A 1 92 ? -12.267 -4.960 -23.850 1.00 89.62 92 LYS A O 1
ATOM 729 N N . SER A 1 93 ? -11.332 -3.714 -22.235 1.00 90.62 93 SER A N 1
ATOM 730 C CA . SER A 1 93 ? -12.115 -2.505 -22.539 1.00 90.62 93 SER A CA 1
ATOM 731 C C . SER A 1 93 ? -11.815 -1.922 -23.926 1.00 90.62 93 SER A C 1
ATOM 733 O O . SER A 1 93 ? -12.643 -1.204 -24.474 1.00 90.62 93 SER A O 1
ATOM 735 N N . LEU A 1 94 ? -10.642 -2.220 -24.489 1.00 89.88 94 LEU A N 1
ATOM 736 C CA . LEU A 1 94 ? -10.209 -1.795 -25.824 1.00 89.88 94 LEU A CA 1
ATOM 737 C C . LEU A 1 94 ? -10.459 -2.849 -26.911 1.00 89.88 94 LEU A C 1
ATOM 739 O O . LEU A 1 94 ? -10.052 -2.633 -28.049 1.00 89.88 94 LEU A O 1
ATOM 743 N N . ASP A 1 95 ? -11.061 -3.988 -26.557 1.00 86.25 95 ASP A N 1
ATOM 744 C CA . ASP A 1 95 ? -11.146 -5.176 -27.416 1.00 86.25 95 ASP A CA 1
ATOM 745 C C . ASP A 1 95 ? -9.771 -5.621 -27.975 1.00 86.25 95 ASP A C 1
ATOM 747 O O . ASP A 1 95 ? -9.640 -6.151 -29.076 1.00 86.25 95 ASP A O 1
ATOM 751 N N . ASP A 1 96 ? -8.703 -5.385 -27.201 1.00 82.81 96 ASP A N 1
ATOM 752 C CA . ASP A 1 96 ? -7.335 -5.788 -27.528 1.00 82.81 96 ASP A CA 1
ATOM 753 C C . ASP A 1 96 ? -7.075 -7.198 -26.992 1.00 82.81 96 ASP A C 1
ATOM 755 O O . ASP A 1 96 ? -6.903 -7.407 -25.787 1.00 82.81 96 ASP A O 1
ATOM 759 N N . ASP A 1 97 ? -7.024 -8.190 -27.880 1.00 73.38 97 ASP A N 1
ATOM 760 C CA . ASP A 1 97 ? -6.666 -9.551 -27.484 1.00 73.38 97 ASP A CA 1
ATOM 761 C C . ASP A 1 97 ? -5.233 -9.584 -26.918 1.00 73.38 97 ASP A C 1
ATOM 763 O O . ASP A 1 97 ? -4.267 -9.156 -27.556 1.00 73.38 97 ASP A O 1
ATOM 767 N N . GLY A 1 98 ? -5.072 -10.154 -25.720 1.00 60.12 98 GLY A N 1
ATOM 768 C CA . GLY A 1 98 ? -3.781 -10.338 -25.059 1.00 60.12 98 GLY A CA 1
ATOM 769 C C . GLY A 1 98 ? -2.769 -11.181 -25.849 1.00 60.12 98 GLY A C 1
ATOM 770 O O . GLY A 1 98 ? -1.577 -11.126 -25.526 1.00 60.12 98 GLY A O 1
ATOM 771 N N . ASN A 1 99 ? -3.205 -11.920 -26.878 1.00 61.34 99 ASN A N 1
ATOM 772 C CA . ASN A 1 99 ? -2.320 -12.611 -27.822 1.00 61.34 99 ASN A CA 1
ATOM 773 C C . ASN A 1 99 ? -1.836 -11.709 -28.966 1.00 61.34 99 ASN A C 1
ATOM 775 O O . ASN A 1 99 ? -0.644 -11.724 -29.274 1.00 61.34 99 ASN A O 1
ATOM 779 N N . ASN A 1 100 ? -2.726 -10.909 -29.564 1.00 66.00 100 ASN A N 1
ATOM 780 C CA . ASN A 1 100 ? -2.375 -10.018 -30.675 1.00 66.00 100 ASN A CA 1
ATOM 781 C C . ASN A 1 100 ? -1.681 -8.732 -30.201 1.00 66.00 100 ASN A C 1
ATOM 783 O O . ASN A 1 100 ? -0.810 -8.231 -30.911 1.00 66.00 100 ASN A O 1
ATOM 787 N N . GLN A 1 101 ? -2.011 -8.237 -28.997 1.00 80.06 101 GLN A N 1
ATOM 788 C CA . GLN A 1 101 ? -1.414 -7.053 -28.350 1.00 80.06 101 GLN A CA 1
ATOM 789 C C . GLN A 1 101 ? -1.259 -5.878 -29.318 1.00 80.06 101 GLN A C 1
ATOM 791 O O . GLN A 1 101 ? -0.194 -5.262 -29.429 1.00 80.06 101 GLN A O 1
ATOM 796 N N . SER A 1 102 ? -2.329 -5.634 -30.066 1.00 81.44 102 SER A N 1
ATOM 797 C CA . SER A 1 102 ? -2.377 -4.679 -31.163 1.00 81.44 102 SER A CA 1
ATOM 798 C C . SER A 1 102 ? -2.332 -3.239 -30.667 1.00 81.44 102 SER A C 1
ATOM 800 O O . SER A 1 102 ? -1.821 -2.376 -31.375 1.00 81.44 102 SER A O 1
ATOM 802 N N . ILE A 1 103 ? -2.790 -2.995 -29.433 1.00 89.69 103 ILE A N 1
ATOM 803 C CA . ILE A 1 103 ? -2.855 -1.661 -28.834 1.00 89.69 103 ILE A CA 1
ATOM 804 C C . ILE A 1 103 ? -1.861 -1.536 -27.690 1.00 89.69 103 ILE A C 1
ATOM 806 O O . ILE A 1 103 ? -0.949 -0.717 -27.768 1.00 89.69 103 ILE A O 1
ATOM 810 N N . ILE A 1 104 ? -1.987 -2.348 -26.639 1.00 92.81 104 ILE A N 1
ATOM 811 C CA . ILE A 1 104 ? -1.048 -2.326 -25.514 1.00 92.81 104 ILE A CA 1
ATOM 812 C C . ILE A 1 104 ? -0.077 -3.488 -25.684 1.00 92.81 104 ILE A C 1
ATOM 814 O O . ILE A 1 104 ? -0.473 -4.650 -25.584 1.00 92.81 104 ILE A O 1
ATOM 818 N N . ARG A 1 105 ? 1.218 -3.203 -25.846 1.00 91.25 105 ARG A N 1
ATOM 819 C CA . ARG A 1 105 ? 2.272 -4.218 -25.982 1.00 91.25 105 ARG A CA 1
ATOM 820 C C . ARG A 1 105 ? 2.925 -4.541 -24.645 1.00 91.25 105 ARG A C 1
ATOM 822 O O . ARG A 1 105 ? 3.391 -3.649 -23.940 1.00 91.25 105 ARG A O 1
ATOM 829 N N . THR A 1 106 ? 3.030 -5.828 -24.320 1.00 90.88 106 THR A N 1
ATOM 830 C CA . THR A 1 106 ? 3.831 -6.317 -23.192 1.00 90.88 106 THR A CA 1
ATOM 831 C C . THR A 1 106 ? 5.273 -6.534 -23.637 1.00 90.88 106 THR A C 1
ATOM 833 O O . THR A 1 106 ? 5.571 -7.420 -24.439 1.00 90.88 106 THR A O 1
ATOM 836 N N . HIS A 1 107 ? 6.206 -5.813 -23.024 1.00 84.62 107 HIS A N 1
ATOM 837 C CA . HIS A 1 107 ? 7.630 -6.126 -23.097 1.00 84.62 107 HIS A CA 1
ATOM 838 C C . HIS A 1 107 ? 7.972 -7.013 -21.901 1.00 84.62 107 HIS A C 1
ATOM 840 O O . HIS A 1 107 ? 8.087 -6.515 -20.781 1.00 84.62 107 HIS A O 1
ATOM 846 N N . ARG A 1 108 ? 8.086 -8.335 -22.111 1.00 72.69 108 ARG A N 1
ATOM 847 C CA . ARG A 1 108 ? 8.276 -9.323 -21.026 1.00 72.69 108 ARG A CA 1
ATOM 848 C C . ARG A 1 108 ? 9.397 -8.895 -20.071 1.00 72.69 108 ARG A C 1
ATOM 850 O O . ARG A 1 108 ? 10.498 -8.575 -20.509 1.00 72.69 108 ARG A O 1
ATOM 857 N N . GLY A 1 109 ? 9.075 -8.838 -18.779 1.00 66.44 109 GLY A N 1
ATOM 858 C CA . GLY A 1 109 ? 9.961 -8.345 -17.719 1.00 66.44 109 GLY A CA 1
ATOM 859 C C . GLY A 1 109 ? 10.138 -6.819 -17.666 1.00 66.44 109 GLY A C 1
ATOM 860 O O . GLY A 1 109 ? 10.256 -6.244 -16.595 1.00 66.44 109 GLY A O 1
ATOM 861 N N . LYS A 1 110 ? 10.056 -6.126 -18.801 1.00 74.56 110 LYS A N 1
ATOM 862 C CA . LYS A 1 110 ? 10.515 -4.738 -18.931 1.00 74.56 110 LYS A CA 1
ATOM 863 C C . LYS A 1 110 ? 9.429 -3.672 -18.792 1.00 74.56 110 LYS A C 1
ATOM 865 O O . LYS A 1 110 ? 9.769 -2.544 -18.456 1.00 74.56 110 LYS A O 1
ATOM 870 N N . GLY A 1 111 ? 8.161 -3.978 -19.078 1.00 88.06 111 GLY A N 1
ATOM 871 C CA . GLY A 1 111 ? 7.060 -3.007 -18.977 1.00 88.06 111 GLY A CA 1
ATOM 872 C C . GLY A 1 111 ? 6.093 -3.029 -20.157 1.00 88.06 111 GLY A C 1
ATOM 873 O O . GLY A 1 111 ? 5.925 -4.068 -20.798 1.00 88.06 111 GLY A O 1
ATOM 874 N N . PHE A 1 112 ? 5.462 -1.888 -20.438 1.00 94.12 112 PHE A N 1
ATOM 875 C CA . PHE A 1 112 ? 4.378 -1.767 -21.420 1.00 94.12 112 PHE A CA 1
ATOM 876 C C . PHE A 1 112 ? 4.554 -0.535 -22.320 1.00 94.12 112 PHE A C 1
ATOM 878 O O . PHE A 1 112 ? 5.183 0.442 -21.916 1.00 94.12 112 PHE A O 1
ATOM 885 N N . SER A 1 113 ? 4.024 -0.587 -23.541 1.00 93.31 113 SER A N 1
ATOM 886 C CA . SER A 1 113 ? 3.976 0.548 -24.479 1.00 93.31 113 SER A CA 1
ATOM 887 C C . SER A 1 113 ? 2.691 0.509 -25.308 1.00 93.31 113 SER A C 1
ATOM 889 O O . SER A 1 113 ? 2.031 -0.533 -25.365 1.00 93.31 113 SER A O 1
ATOM 891 N N . ILE A 1 114 ? 2.358 1.614 -25.977 1.00 93.75 114 ILE A N 1
ATOM 892 C CA . ILE A 1 114 ? 1.358 1.606 -27.051 1.00 93.75 114 ILE A CA 1
ATOM 893 C C . ILE A 1 114 ? 2.024 1.088 -28.334 1.00 93.75 114 ILE A C 1
ATOM 895 O O . ILE A 1 114 ? 3.176 1.418 -28.609 1.00 93.75 114 ILE A O 1
ATOM 899 N N . SER A 1 115 ? 1.346 0.199 -29.062 1.00 88.00 115 SER A N 1
ATOM 900 C CA . SER A 1 115 ? 1.854 -0.435 -30.288 1.00 88.00 115 SER A CA 1
ATOM 901 C C . SER A 1 115 ? 1.291 0.179 -31.568 1.00 88.00 115 SER A C 1
ATOM 903 O O . SER A 1 115 ? 1.873 -0.027 -32.630 1.00 88.00 115 SER A O 1
ATOM 905 N N . THR A 1 116 ? 0.165 0.886 -31.480 1.00 85.12 116 THR A N 1
ATOM 906 C CA . THR A 1 116 ? -0.423 1.651 -32.585 1.00 85.12 116 THR A CA 1
ATOM 907 C C . THR A 1 116 ? 0.227 3.021 -32.699 1.00 85.12 116 THR A C 1
ATOM 909 O O . THR A 1 116 ? 0.629 3.594 -31.687 1.00 85.12 116 THR A O 1
ATOM 912 N N . ASP A 1 117 ? 0.227 3.599 -33.897 1.00 83.94 117 ASP A N 1
ATOM 913 C CA . ASP A 1 117 ? 0.612 4.997 -34.068 1.00 83.94 117 ASP A CA 1
ATOM 914 C C . ASP A 1 117 ? -0.304 5.906 -33.243 1.00 83.94 117 ASP A C 1
ATOM 916 O O . ASP A 1 117 ? -1.533 5.795 -33.282 1.00 83.94 117 ASP A O 1
ATOM 920 N N . VAL A 1 118 ? 0.318 6.791 -32.468 1.00 85.25 118 VAL A N 1
ATOM 921 C CA . VAL A 1 118 ? -0.363 7.734 -31.585 1.00 85.25 118 VAL A CA 1
ATOM 922 C C . VAL A 1 118 ? -0.225 9.127 -32.179 1.00 85.25 118 VAL A C 1
ATOM 924 O O . VAL A 1 118 ? 0.883 9.633 -32.341 1.00 85.25 118 VAL A O 1
ATOM 927 N N . THR A 1 119 ? -1.354 9.758 -32.487 1.00 85.50 119 THR A N 1
ATOM 928 C CA . THR A 1 119 ? -1.398 11.131 -32.998 1.00 85.50 119 THR A CA 1
ATOM 929 C C . THR A 1 119 ? -1.951 12.056 -31.922 1.00 85.50 119 THR A C 1
ATOM 931 O O . THR A 1 119 ? -3.084 11.879 -31.474 1.00 85.50 119 THR A O 1
ATOM 934 N N . GLU A 1 120 ? -1.166 13.054 -31.511 1.00 83.94 120 GLU A N 1
ATOM 935 C CA . GLU A 1 120 ? -1.665 14.142 -30.666 1.00 83.94 120 GLU A CA 1
ATOM 936 C C . GLU A 1 120 ? -2.456 15.126 -31.533 1.00 83.94 120 GLU A C 1
ATOM 938 O O . GLU A 1 120 ? -1.915 15.759 -32.441 1.00 83.94 120 GLU A O 1
ATOM 943 N N . VAL A 1 121 ? -3.744 15.274 -31.238 1.00 81.19 121 VAL A N 1
ATOM 944 C CA . VAL A 1 121 ? -4.600 16.285 -31.850 1.00 81.19 121 VAL A CA 1
ATOM 945 C C . VAL A 1 121 ? -4.748 17.428 -30.862 1.00 81.19 121 VAL A C 1
ATOM 947 O O . VAL A 1 121 ? -5.405 17.323 -29.823 1.00 81.19 121 VAL A O 1
ATOM 950 N N . ILE A 1 122 ? -4.122 18.548 -31.207 1.00 69.88 122 ILE A N 1
ATOM 951 C CA . ILE A 1 122 ? -4.296 19.811 -30.505 1.00 69.88 122 ILE A CA 1
ATOM 952 C C . ILE A 1 122 ? -5.441 20.545 -31.199 1.00 69.88 122 ILE A C 1
ATOM 954 O O . ILE A 1 122 ? -5.226 21.292 -32.153 1.00 69.88 122 ILE A O 1
ATOM 958 N N . THR A 1 123 ? -6.671 20.351 -30.730 1.00 54.00 123 THR A N 1
ATOM 959 C CA . THR A 1 123 ? -7.763 21.237 -31.146 1.00 54.00 123 THR A CA 1
ATOM 960 C C . THR A 1 123 ? -7.561 22.591 -30.474 1.00 54.00 123 THR A C 1
ATOM 962 O O . THR A 1 123 ? -7.624 22.702 -29.248 1.00 54.00 123 THR A O 1
ATOM 965 N N . ALA A 1 124 ? -7.291 23.629 -31.267 1.00 43.44 124 ALA A N 1
ATOM 966 C CA . ALA A 1 124 ? -7.463 24.997 -30.805 1.00 43.44 124 ALA A CA 1
ATOM 967 C C . ALA A 1 124 ? -8.949 25.171 -30.467 1.00 43.44 124 ALA A C 1
ATOM 969 O O . ALA A 1 124 ? -9.806 24.979 -31.328 1.00 43.44 124 ALA A O 1
ATOM 970 N N . PHE A 1 125 ? -9.261 25.475 -29.209 1.00 38.66 125 PHE A N 1
ATOM 971 C CA . PHE A 1 125 ? -10.583 25.990 -28.879 1.00 38.66 125 PHE A CA 1
ATOM 972 C C . PHE A 1 125 ? -10.723 27.319 -29.627 1.00 38.66 125 PHE A C 1
ATOM 974 O O . PHE A 1 125 ? -10.059 28.291 -29.277 1.00 38.66 125 PHE A O 1
ATOM 981 N N . ASN A 1 126 ? -11.540 27.351 -30.680 1.00 33.12 126 ASN A N 1
ATOM 982 C CA . ASN A 1 126 ? -12.146 28.607 -31.088 1.00 33.12 126 ASN A CA 1
ATOM 983 C C . ASN A 1 126 ? -13.226 28.889 -30.051 1.00 33.12 126 ASN A C 1
ATOM 985 O O . ASN A 1 126 ? -14.226 28.173 -29.986 1.00 33.12 126 ASN A O 1
ATOM 989 N N . ASP A 1 127 ? -13.000 29.909 -29.228 1.00 34.25 127 ASP A N 1
ATOM 990 C CA . ASP A 1 127 ? -14.050 30.513 -28.426 1.00 34.25 127 ASP A CA 1
ATOM 991 C C . ASP A 1 127 ? -15.180 30.944 -29.365 1.00 34.25 127 ASP A C 1
ATOM 993 O O . ASP A 1 127 ? -15.089 31.928 -30.097 1.00 34.25 127 ASP A O 1
ATOM 997 N N . THR A 1 128 ? -16.266 30.183 -29.376 1.00 32.22 128 THR A N 1
ATOM 998 C CA . THR A 1 128 ? -17.579 30.725 -29.705 1.00 32.22 128 THR A CA 1
ATOM 999 C C . THR A 1 128 ? -18.458 30.440 -28.497 1.00 32.22 128 THR A C 1
ATOM 1001 O O . THR A 1 128 ? -18.678 29.269 -28.176 1.00 32.22 128 THR A O 1
ATOM 1004 N N . PRO A 1 129 ? -18.888 31.479 -27.762 1.00 38.34 129 PRO A N 1
ATOM 1005 C CA . PRO A 1 129 ? -19.660 31.290 -26.553 1.00 38.34 129 PRO A CA 1
ATOM 1006 C C . PRO A 1 129 ? -21.004 30.645 -26.878 1.00 38.34 129 PRO A C 1
ATOM 1008 O O . PRO A 1 129 ? -21.654 30.946 -27.880 1.00 38.34 129 PRO A O 1
ATOM 1011 N N . ALA A 1 130 ? -21.391 29.735 -25.992 1.00 40.00 130 ALA A N 1
ATOM 1012 C CA . ALA A 1 130 ? -22.704 29.137 -25.938 1.00 40.00 130 ALA A CA 1
ATOM 1013 C C . ALA A 1 130 ? -23.766 30.225 -25.731 1.00 40.00 130 ALA A C 1
ATOM 1015 O O . ALA A 1 130 ? -23.934 30.716 -24.623 1.00 40.00 130 ALA A O 1
ATOM 1016 N N . ASP A 1 131 ? -24.506 30.541 -26.788 1.00 36.12 131 ASP A N 1
ATOM 1017 C CA . ASP A 1 131 ? -25.789 31.229 -26.704 1.00 36.12 131 ASP A CA 1
ATOM 1018 C C . ASP A 1 131 ? -26.748 30.620 -27.728 1.00 36.12 131 ASP A C 1
ATOM 1020 O O . ASP A 1 131 ? -26.728 30.966 -28.906 1.00 36.12 131 ASP A O 1
ATOM 1024 N N . ALA A 1 132 ? -27.555 29.658 -27.264 1.00 35.22 132 ALA A N 1
ATOM 1025 C CA . ALA A 1 132 ? -28.960 29.472 -27.648 1.00 35.22 132 ALA A CA 1
ATOM 1026 C C . ALA A 1 132 ? -29.531 28.183 -27.025 1.00 35.22 132 ALA A C 1
ATOM 1028 O O . ALA A 1 132 ? -29.898 27.237 -27.719 1.00 35.22 132 ALA A O 1
ATOM 1029 N N . VAL A 1 133 ? -29.698 28.161 -25.699 1.00 38.84 133 VAL A N 1
ATOM 1030 C CA . VAL A 1 133 ? -30.847 27.449 -25.122 1.00 38.84 133 VAL A CA 1
ATOM 1031 C C . VAL A 1 133 ? -31.958 28.474 -24.967 1.00 38.84 133 VAL A C 1
ATOM 1033 O O . VAL A 1 133 ? -32.098 29.101 -23.920 1.00 38.84 133 VAL A O 1
ATOM 1036 N N . ARG A 1 134 ? -32.777 28.646 -26.009 1.00 35.19 134 ARG A N 1
ATOM 1037 C CA . ARG A 1 134 ? -34.184 28.998 -25.798 1.00 35.19 134 ARG A CA 1
ATOM 1038 C C . ARG A 1 134 ? -35.049 28.747 -27.024 1.00 35.19 134 ARG A C 1
ATOM 1040 O O . ARG A 1 134 ? -34.818 29.295 -28.091 1.00 35.19 134 ARG A O 1
ATOM 1047 N N . SER A 1 135 ? -36.151 28.055 -26.739 1.00 35.88 135 SER A N 1
ATOM 1048 C CA . SER A 1 135 ? -37.395 27.996 -27.506 1.00 35.88 135 SER A CA 1
ATOM 1049 C C . SER A 1 135 ? -37.463 26.941 -28.612 1.00 35.88 135 SER A C 1
ATOM 1051 O O . SER A 1 135 ? -37.039 27.166 -29.735 1.00 35.88 135 SER A O 1
ATOM 1053 N N . ALA A 1 136 ? -38.132 25.823 -28.324 1.00 32.69 136 ALA A N 1
ATOM 1054 C CA . ALA A 1 136 ? -39.523 25.681 -28.758 1.00 32.69 136 ALA A CA 1
ATOM 1055 C C . ALA A 1 136 ? -40.137 24.392 -28.196 1.00 32.69 136 ALA A C 1
ATOM 1057 O O . ALA A 1 136 ? -39.876 23.280 -28.639 1.00 32.69 136 ALA A O 1
ATOM 1058 N N . ASN A 1 137 ? -41.001 24.590 -27.209 1.00 37.47 137 ASN A N 1
ATOM 1059 C CA . ASN A 1 137 ? -42.084 23.682 -26.876 1.00 37.47 137 ASN A CA 1
ATOM 1060 C C . ASN A 1 137 ? -43.156 23.785 -27.981 1.00 37.47 137 ASN A C 1
ATOM 1062 O O . ASN A 1 137 ? -43.543 24.921 -28.283 1.00 37.47 137 ASN A O 1
ATOM 1066 N N . ARG A 1 138 ? -43.601 22.636 -28.530 1.00 32.62 138 ARG A N 1
ATOM 1067 C CA . ARG A 1 138 ? -44.763 22.343 -29.425 1.00 32.62 138 ARG A CA 1
ATOM 1068 C C . ARG A 1 138 ? -44.333 21.291 -30.471 1.00 32.62 138 ARG A C 1
ATOM 1070 O O . ARG A 1 138 ? -43.322 21.495 -31.119 1.00 32.62 138 ARG A O 1
ATOM 1077 N N . SER A 1 139 ? -44.975 20.149 -30.720 1.00 32.53 139 SER A N 1
ATOM 1078 C CA . SER A 1 139 ? -46.341 19.670 -30.479 1.00 32.53 139 SER A CA 1
ATOM 1079 C C . SER A 1 139 ? -46.366 18.141 -30.659 1.00 32.53 139 SER A C 1
ATOM 1081 O O . SER A 1 139 ? -45.642 17.615 -31.500 1.00 32.53 139 SER A O 1
ATOM 1083 N N . ALA A 1 140 ? -47.260 17.443 -29.956 1.00 32.09 140 ALA A N 1
ATOM 1084 C CA . ALA A 1 140 ? -47.761 16.132 -30.389 1.00 32.09 140 ALA A CA 1
ATOM 1085 C C . ALA A 1 140 ? -48.621 16.278 -31.671 1.00 32.09 140 ALA A C 1
ATOM 1087 O O . ALA A 1 140 ? -49.058 17.393 -31.978 1.00 32.09 140 ALA A O 1
ATOM 1088 N N . PRO A 1 141 ? -48.951 15.176 -32.377 1.00 34.28 141 PRO A N 1
ATOM 1089 C CA . PRO A 1 141 ? -50.252 14.579 -32.067 1.00 34.28 141 PRO A CA 1
ATOM 1090 C C . PRO A 1 141 ? -50.358 13.041 -32.121 1.00 34.28 141 PRO A C 1
ATOM 1092 O O . PRO A 1 141 ? -49.703 12.336 -32.878 1.00 34.28 141 PRO A O 1
ATOM 1095 N N . ALA A 1 142 ? -51.295 12.600 -31.281 1.00 29.38 142 ALA A N 1
ATOM 1096 C CA . ALA A 1 142 ? -52.154 11.417 -31.270 1.00 29.38 142 ALA A CA 1
ATOM 1097 C C . ALA A 1 142 ? -52.229 10.479 -32.499 1.00 29.38 142 ALA A C 1
ATOM 1099 O O . ALA A 1 142 ? -52.543 10.897 -33.610 1.00 29.38 142 ALA A O 1
ATOM 1100 N N . GLY A 1 143 ? -52.205 9.171 -32.207 1.00 28.06 143 GLY A N 1
ATOM 1101 C CA . GLY A 1 143 ? -52.774 8.089 -33.021 1.00 28.06 143 GLY A CA 1
ATOM 1102 C C . GLY A 1 143 ? -53.338 6.987 -32.110 1.00 28.06 143 GLY A C 1
ATOM 1103 O O . GLY A 1 143 ? -52.639 6.496 -31.232 1.00 28.06 143 GLY A O 1
ATOM 1104 N N . LYS A 1 144 ? -54.631 6.669 -32.255 1.00 33.50 144 LYS A N 1
ATOM 1105 C CA . LYS A 1 144 ? -55.437 5.769 -31.401 1.00 33.50 144 LYS A CA 1
ATOM 1106 C C . LYS A 1 144 ? -55.358 4.294 -31.848 1.00 33.50 144 LYS A C 1
ATOM 1108 O O . LYS A 1 144 ? -55.095 4.040 -33.016 1.00 33.50 144 LYS A O 1
ATOM 1113 N N . GLN A 1 145 ? -55.871 3.419 -30.962 1.00 30.78 145 GLN A N 1
ATOM 1114 C CA . GLN A 1 145 ? -56.435 2.059 -31.167 1.00 30.78 145 GLN A CA 1
ATOM 1115 C C . GLN A 1 145 ? -55.459 0.905 -30.845 1.00 30.78 145 GLN A C 1
ATOM 1117 O O . GLN A 1 145 ? -54.322 0.946 -31.271 1.00 30.78 145 GLN A O 1
ATOM 1122 N N . ARG A 1 146 ? -55.803 -0.170 -30.118 1.00 32.03 146 ARG A N 1
ATOM 1123 C CA . ARG A 1 146 ? -57.080 -0.704 -29.607 1.00 32.03 146 ARG A CA 1
ATOM 1124 C C . ARG A 1 146 ? -56.788 -1.770 -28.531 1.00 32.03 146 ARG A C 1
ATOM 1126 O O . ARG A 1 146 ? -55.732 -2.388 -28.528 1.00 32.03 146 ARG A O 1
ATOM 1133 N N . LEU A 1 147 ? -57.772 -1.968 -27.657 1.00 41.59 147 LEU A N 1
ATOM 1134 C CA . LEU A 1 147 ? -57.867 -2.979 -26.602 1.00 41.59 147 LEU A CA 1
ATOM 1135 C C . LEU A 1 147 ? -57.730 -4.423 -27.115 1.00 41.59 147 LEU A C 1
ATOM 1137 O O . LEU A 1 147 ? -58.416 -4.781 -28.066 1.00 41.59 147 LEU A O 1
ATOM 1141 N N . PHE A 1 148 ? -57.009 -5.264 -26.367 1.00 33.94 148 PHE A N 1
ATOM 1142 C CA . PHE A 1 148 ? -57.417 -6.644 -26.083 1.00 33.94 148 PHE A CA 1
ATOM 1143 C C . PHE A 1 148 ? -57.091 -6.986 -24.628 1.00 33.94 148 PHE A C 1
ATOM 1145 O O . PHE A 1 148 ? -56.078 -6.559 -24.079 1.00 33.94 148 PHE A O 1
ATOM 1152 N N . ALA A 1 149 ? -58.015 -7.698 -23.994 1.00 36.28 149 ALA A N 1
ATOM 1153 C CA . ALA A 1 149 ? -58.062 -7.927 -22.564 1.00 36.28 149 ALA A CA 1
ATOM 1154 C C . ALA A 1 149 ? -57.855 -9.410 -22.208 1.00 36.28 149 ALA A C 1
ATOM 1156 O O . ALA A 1 149 ? -58.363 -10.283 -22.907 1.00 36.28 149 ALA A O 1
ATOM 1157 N N . ARG A 1 150 ? -57.287 -9.600 -21.000 1.00 44.94 150 ARG A N 1
ATOM 1158 C CA . ARG A 1 150 ? -57.336 -10.763 -20.075 1.00 44.94 150 ARG A CA 1
ATOM 1159 C C . ARG A 1 150 ? -56.351 -11.920 -20.341 1.00 44.94 150 ARG A C 1
ATOM 1161 O O . ARG A 1 150 ? -55.946 -12.122 -21.476 1.00 44.94 150 ARG A O 1
ATOM 1168 N N . PRO A 1 151 ? -56.129 -12.806 -19.344 1.00 53.69 151 PRO A N 1
ATOM 1169 C CA . PRO A 1 151 ? -55.863 -12.566 -17.909 1.00 53.69 151 PRO A CA 1
ATOM 1170 C C . PRO A 1 151 ? -54.656 -13.403 -17.415 1.00 53.69 151 PRO A C 1
ATOM 1172 O O . PRO A 1 151 ? -54.364 -14.420 -18.021 1.00 53.69 151 PRO A O 1
ATOM 1175 N N . LEU A 1 152 ? -54.018 -13.084 -16.276 1.00 45.31 152 LEU A N 1
ATOM 1176 C CA . LEU A 1 152 ? -53.486 -14.130 -15.371 1.00 45.31 152 LEU A CA 1
ATOM 1177 C C . LEU A 1 152 ? -53.063 -13.552 -14.009 1.00 45.31 152 LEU A C 1
ATOM 1179 O O . LEU A 1 152 ? -52.025 -12.912 -13.860 1.00 45.31 152 LEU A O 1
ATOM 1183 N N . GLY A 1 153 ? -53.897 -13.789 -12.995 1.00 52.03 153 GLY A N 1
ATOM 1184 C CA . GLY A 1 153 ? -53.733 -13.325 -11.615 1.00 52.03 153 GLY A CA 1
ATOM 1185 C C . GLY A 1 153 ? -52.677 -14.078 -10.802 1.00 52.03 153 GLY A C 1
ATOM 1186 O O . GLY A 1 153 ? -52.955 -14.457 -9.673 1.00 52.03 153 GLY A O 1
ATOM 1187 N N . TRP A 1 154 ? -51.476 -14.284 -11.348 1.00 44.69 154 TRP A N 1
ATOM 1188 C CA . TRP A 1 154 ? -50.361 -14.919 -10.623 1.00 44.69 154 TRP A CA 1
ATOM 1189 C C . TRP A 1 154 ? -49.216 -13.941 -10.305 1.00 44.69 154 TRP A C 1
ATOM 1191 O O . TRP A 1 154 ? -48.506 -14.128 -9.322 1.00 44.69 154 TRP A O 1
ATOM 1201 N N . LEU A 1 155 ? -49.089 -12.832 -11.047 1.00 48.03 155 LEU A N 1
ATOM 1202 C CA . LEU A 1 155 ? -48.054 -11.811 -10.805 1.00 48.03 155 LEU A CA 1
ATOM 1203 C C . LEU A 1 155 ? -48.333 -10.927 -9.576 1.00 48.03 155 LEU A C 1
ATOM 1205 O O . LEU A 1 155 ? -47.400 -10.522 -8.888 1.00 48.03 155 LEU A O 1
ATOM 1209 N N . ALA A 1 156 ? -49.604 -10.666 -9.252 1.00 55.31 156 ALA A N 1
ATOM 1210 C CA . ALA A 1 156 ? -49.964 -9.816 -8.113 1.00 55.31 156 ALA A CA 1
ATOM 1211 C C . ALA A 1 156 ? -49.659 -10.480 -6.756 1.00 55.31 156 ALA A C 1
ATOM 1213 O O . ALA A 1 156 ? -49.209 -9.808 -5.834 1.00 55.31 156 ALA A O 1
ATOM 1214 N N . ALA A 1 157 ? -49.834 -11.801 -6.642 1.00 56.34 157 ALA A N 1
ATOM 1215 C CA . ALA A 1 157 ? -49.551 -12.531 -5.406 1.00 56.34 157 ALA A CA 1
ATOM 1216 C C . ALA A 1 157 ? -48.042 -12.612 -5.117 1.00 56.34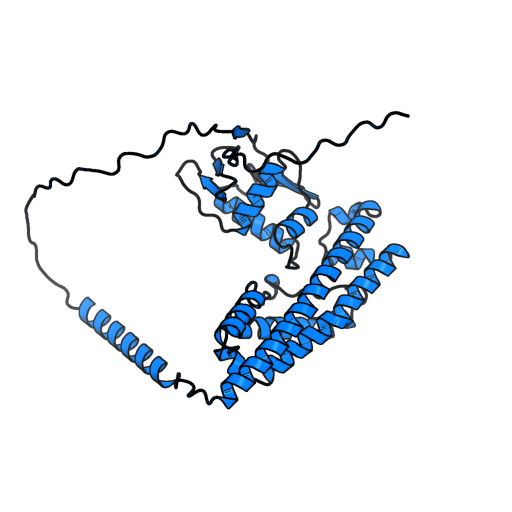 157 ALA A C 1
ATOM 1218 O O . ALA A 1 157 ? -47.626 -12.410 -3.979 1.00 56.34 157 ALA A O 1
ATOM 1219 N N . VAL A 1 158 ? -47.214 -12.820 -6.149 1.00 58.91 158 VAL A N 1
ATOM 1220 C CA . VAL A 1 158 ? -45.747 -12.837 -6.012 1.00 58.91 158 VAL A CA 1
ATOM 1221 C C . VAL A 1 158 ? -45.213 -11.453 -5.645 1.00 58.91 158 VAL A C 1
ATOM 1223 O O . VAL A 1 158 ? -44.367 -11.347 -4.762 1.00 58.91 158 VAL A O 1
ATOM 1226 N N . LEU A 1 159 ? -45.749 -10.385 -6.247 1.00 63.69 159 LEU A N 1
ATOM 1227 C CA . LEU A 1 159 ? -45.385 -9.011 -5.892 1.00 63.69 159 LEU A CA 1
ATOM 1228 C C . LEU A 1 159 ? -45.837 -8.635 -4.474 1.00 63.69 159 LEU A C 1
ATOM 1230 O O . LEU A 1 159 ? -45.085 -7.972 -3.766 1.00 63.69 159 LEU A O 1
ATOM 1234 N N . CYS A 1 160 ? -47.002 -9.102 -4.013 1.00 67.00 160 CYS A N 1
ATOM 1235 C CA . CYS A 1 160 ? -47.433 -8.913 -2.626 1.00 67.00 160 CYS A CA 1
ATOM 1236 C C . CYS A 1 160 ? -46.577 -9.707 -1.631 1.00 67.00 160 CYS A C 1
ATOM 1238 O O . CYS A 1 160 ? -46.209 -9.157 -0.599 1.00 67.00 160 CYS A O 1
ATOM 1240 N N . CYS A 1 161 ? -46.207 -10.957 -1.925 1.00 62.72 161 CYS A N 1
ATOM 1241 C CA . CYS A 1 161 ? -45.304 -11.732 -1.069 1.00 62.72 161 CYS A CA 1
ATOM 1242 C C . CYS A 1 161 ? -43.891 -11.137 -1.044 1.00 62.72 161 CYS A C 1
ATOM 1244 O O . CYS A 1 161 ? -43.298 -11.050 0.025 1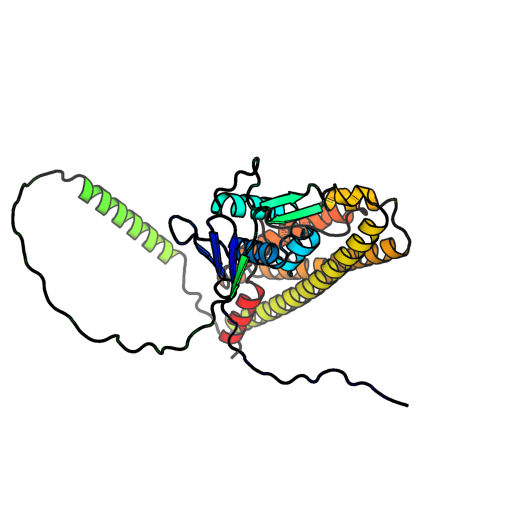.00 62.72 161 CYS A O 1
ATOM 1246 N N . ALA A 1 162 ? -43.375 -10.663 -2.180 1.00 69.38 162 ALA A N 1
ATOM 1247 C CA . ALA A 1 162 ? -42.094 -9.966 -2.245 1.00 69.38 162 ALA A CA 1
ATOM 1248 C C . ALA A 1 162 ? -42.137 -8.632 -1.485 1.00 69.38 162 ALA A C 1
ATOM 1250 O O . ALA A 1 162 ? -41.214 -8.336 -0.736 1.00 69.38 162 ALA A O 1
ATOM 1251 N N . ALA A 1 163 ? -43.224 -7.863 -1.597 1.00 74.00 163 ALA A N 1
ATOM 1252 C CA . ALA A 1 163 ? -43.414 -6.629 -0.837 1.00 74.00 163 ALA A CA 1
ATOM 1253 C C . ALA A 1 163 ? -43.587 -6.891 0.666 1.00 74.00 163 ALA A C 1
ATOM 1255 O O . ALA A 1 163 ? -43.078 -6.124 1.477 1.00 74.00 163 ALA A O 1
ATOM 1256 N N . LEU A 1 164 ? -44.248 -7.987 1.055 1.00 77.81 164 LEU A N 1
ATOM 1257 C CA . LEU A 1 164 ? -44.392 -8.389 2.454 1.00 77.81 164 LEU A CA 1
ATOM 1258 C C . LEU A 1 164 ? -43.065 -8.882 3.036 1.00 77.81 164 LEU A C 1
ATOM 1260 O O . LEU A 1 164 ? -42.724 -8.473 4.140 1.00 77.81 164 LEU A O 1
ATOM 1264 N N . LEU A 1 165 ? -42.286 -9.670 2.290 1.00 72.19 165 LEU A N 1
ATOM 1265 C CA . LEU A 1 165 ? -40.939 -10.093 2.685 1.00 72.19 165 LEU A CA 1
ATOM 1266 C C . LEU A 1 165 ? -39.970 -8.912 2.747 1.00 72.19 165 LEU A C 1
ATOM 1268 O O . LEU A 1 165 ? -39.185 -8.834 3.683 1.00 72.19 165 LEU A O 1
ATOM 1272 N N . LEU A 1 166 ? -40.072 -7.959 1.818 1.00 73.50 166 LEU A N 1
ATOM 1273 C CA . LEU A 1 166 ? -39.302 -6.719 1.857 1.00 73.50 166 LEU A CA 1
ATOM 1274 C C . LEU A 1 166 ? -39.731 -5.845 3.043 1.00 73.50 166 LEU A C 1
ATOM 1276 O O . LEU A 1 166 ? -38.880 -5.331 3.752 1.00 73.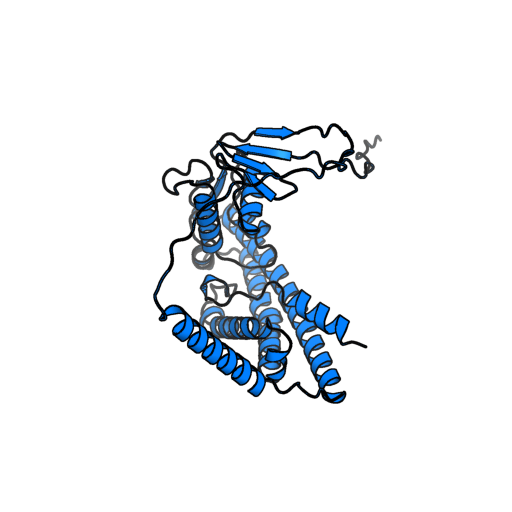50 166 LEU A O 1
ATOM 1280 N N . SER A 1 167 ? -41.031 -5.739 3.335 1.00 72.62 167 SER A N 1
ATOM 1281 C CA . SER A 1 167 ? -41.531 -5.004 4.507 1.00 72.62 167 SER A CA 1
ATOM 1282 C C . SER A 1 167 ? -41.164 -5.679 5.832 1.00 72.62 167 SER A C 1
ATOM 1284 O O . SER A 1 167 ? -40.911 -4.995 6.819 1.00 72.62 167 SER A O 1
ATOM 1286 N N . TYR A 1 168 ? -41.098 -7.013 5.854 1.00 74.25 168 TYR A N 1
ATOM 1287 C CA . TYR A 1 168 ? -40.647 -7.797 6.997 1.00 74.25 168 TYR A CA 1
ATOM 1288 C C . TYR A 1 168 ? -39.136 -7.651 7.186 1.00 74.25 168 TYR A C 1
ATOM 1290 O O . TYR A 1 168 ? -38.700 -7.419 8.305 1.00 74.25 168 TYR A O 1
ATOM 1298 N N . ALA A 1 169 ? -38.352 -7.686 6.104 1.00 69.94 169 ALA A N 1
ATOM 1299 C CA . ALA A 1 169 ? -36.912 -7.444 6.134 1.00 69.94 169 ALA A CA 1
ATOM 1300 C C . ALA A 1 169 ? -36.578 -6.007 6.572 1.00 69.94 169 ALA A C 1
ATOM 1302 O O . ALA A 1 169 ? -35.697 -5.830 7.405 1.00 69.94 169 ALA A O 1
ATOM 1303 N N . ILE A 1 170 ? -37.330 -5.003 6.100 1.00 68.50 170 ILE A N 1
ATOM 1304 C CA . ILE A 1 170 ? -37.189 -3.599 6.526 1.00 68.50 170 ILE A CA 1
ATOM 1305 C C . ILE A 1 170 ? -37.585 -3.434 8.005 1.00 68.50 170 ILE A C 1
ATOM 1307 O O . ILE A 1 170 ? -36.868 -2.798 8.774 1.00 68.50 170 ILE A O 1
ATOM 1311 N N . ARG A 1 171 ? -38.674 -4.075 8.457 1.00 67.69 171 ARG A N 1
ATOM 1312 C CA . ARG A 1 171 ? -39.040 -4.093 9.886 1.00 67.69 171 ARG A CA 1
ATOM 1313 C C . ARG A 1 171 ? -38.015 -4.822 10.751 1.00 67.69 171 ARG A C 1
ATOM 1315 O O . ARG A 1 171 ? -37.825 -4.440 11.899 1.00 67.69 171 ARG A O 1
ATOM 1322 N N . GLN A 1 172 ? -37.367 -5.860 10.224 1.00 60.31 172 GLN A N 1
ATOM 1323 C CA . GLN A 1 172 ? -36.325 -6.590 10.938 1.00 60.31 172 GLN A CA 1
ATOM 1324 C C . GLN A 1 172 ? -35.034 -5.762 11.032 1.00 60.31 172 GLN A C 1
ATOM 1326 O O . GLN A 1 172 ? -34.413 -5.758 12.097 1.00 60.31 172 GLN A O 1
ATOM 1331 N N . SER A 1 173 ? -34.681 -4.988 9.994 1.00 51.50 173 SER A N 1
ATOM 1332 C CA . SER A 1 173 ? -33.583 -4.011 10.069 1.00 51.50 173 SER A CA 1
ATOM 1333 C C . SER A 1 173 ? -33.866 -2.875 11.057 1.00 51.50 173 SER A C 1
ATOM 1335 O O . SER A 1 173 ? -32.959 -2.482 11.788 1.00 51.50 173 SER A O 1
ATOM 1337 N N . ASP A 1 174 ? -35.122 -2.431 11.183 1.00 47.94 174 ASP A N 1
ATOM 1338 C CA . ASP A 1 174 ? -35.515 -1.425 12.184 1.00 47.94 174 ASP A CA 1
ATOM 1339 C C . ASP A 1 174 ? -35.440 -1.954 13.633 1.00 47.94 174 ASP A C 1
ATOM 1341 O O . ASP A 1 174 ? -35.381 -1.172 14.580 1.00 47.94 174 ASP A O 1
ATOM 1345 N N . THR A 1 175 ? -35.397 -3.277 13.842 1.00 48.03 175 THR A N 1
ATOM 1346 C CA . THR A 1 175 ? -35.317 -3.879 15.190 1.00 48.03 175 THR A CA 1
ATOM 1347 C C . THR A 1 175 ? -33.903 -4.195 15.691 1.00 48.03 175 THR A C 1
ATOM 1349 O O . THR A 1 175 ? -33.767 -4.661 16.823 1.00 48.03 175 THR A O 1
ATOM 1352 N N . LEU A 1 176 ? -32.846 -3.904 14.919 1.00 46.53 176 LEU A N 1
ATOM 1353 C CA . LEU A 1 176 ? -31.450 -4.072 15.367 1.00 46.53 176 LEU A CA 1
ATOM 1354 C C . LEU A 1 176 ? -30.581 -2.810 15.292 1.00 46.53 176 LEU A C 1
ATOM 1356 O O . LEU A 1 176 ? -29.434 -2.850 15.729 1.00 46.53 176 LEU A O 1
ATOM 1360 N N . VAL A 1 177 ? -31.130 -1.672 14.867 1.00 44.91 177 VAL A N 1
ATOM 1361 C CA . VAL A 1 177 ? -30.495 -0.364 15.063 1.00 44.91 177 VAL A CA 1
ATOM 1362 C C . VAL A 1 177 ? -31.336 0.415 16.063 1.00 44.91 177 VAL A C 1
ATOM 1364 O O . VAL A 1 177 ? -32.216 1.194 15.706 1.00 44.91 177 VAL A O 1
ATOM 1367 N N . LYS A 1 178 ? -31.077 0.204 17.358 1.00 35.00 178 LYS A N 1
ATOM 1368 C CA . LYS A 1 178 ? -31.428 1.249 18.323 1.00 35.00 178 LYS A CA 1
ATOM 1369 C C . LYS A 1 178 ? -30.596 2.475 17.934 1.00 35.00 178 LYS A C 1
ATOM 1371 O O . LYS A 1 178 ? -29.387 2.303 17.768 1.00 35.00 178 LYS A O 1
ATOM 1376 N N . PRO A 1 179 ? -31.177 3.681 17.799 1.00 38.22 179 PRO A N 1
ATOM 1377 C CA . PRO A 1 179 ? -30.355 4.879 17.763 1.00 38.22 179 PRO A CA 1
ATOM 1378 C C . PRO A 1 179 ? -29.471 4.827 19.007 1.00 38.22 179 PRO A C 1
ATOM 1380 O O . PRO A 1 179 ? -29.969 4.636 20.122 1.00 38.22 179 PRO A O 1
ATOM 1383 N N . PHE A 1 180 ? -28.157 4.878 18.808 1.00 46.09 180 PHE A N 1
ATOM 1384 C CA . PHE A 1 180 ? -27.235 5.068 19.910 1.00 46.09 180 PHE A CA 1
ATOM 1385 C C . PHE A 1 180 ? -27.643 6.401 20.537 1.00 46.09 180 PHE A C 1
ATOM 1387 O O . PHE A 1 180 ? -27.469 7.454 19.927 1.00 46.09 180 PHE A O 1
ATOM 1394 N N . ASN A 1 181 ? -28.308 6.354 21.693 1.00 42.81 181 ASN A N 1
ATOM 1395 C CA . ASN A 1 181 ? -28.592 7.548 22.475 1.00 42.81 181 ASN A CA 1
ATOM 1396 C C . ASN A 1 181 ? -27.234 8.037 22.977 1.00 42.81 181 ASN A C 1
ATOM 1398 O O . ASN A 1 181 ? -26.807 7.647 24.058 1.00 42.81 181 ASN A O 1
ATOM 1402 N N . SER A 1 182 ? -26.532 8.812 22.152 1.00 49.91 182 SER A N 1
ATOM 1403 C CA . SER A 1 182 ? -25.187 9.293 22.432 1.00 49.91 182 SER A CA 1
ATOM 1404 C C . SER A 1 182 ? -25.228 10.170 23.674 1.00 49.91 182 SER A C 1
ATOM 1406 O O . SER A 1 182 ? -25.747 11.291 23.643 1.00 49.91 182 SER A O 1
ATOM 1408 N N . HIS A 1 183 ? -24.705 9.652 24.782 1.00 50.88 183 HIS A N 1
ATOM 1409 C CA . HIS A 1 183 ? -24.403 10.481 25.932 1.00 50.88 183 HIS A CA 1
ATOM 1410 C C . HIS A 1 183 ? -23.231 11.406 25.552 1.00 50.88 183 HIS A C 1
ATOM 1412 O O . HIS A 1 183 ? -22.334 10.960 24.839 1.00 50.88 183 HIS A O 1
ATOM 1418 N N . PRO A 1 184 ? -23.163 12.665 26.022 1.00 55.78 184 PRO A N 1
ATOM 1419 C CA . PRO A 1 184 ? -22.040 13.561 25.707 1.00 55.78 184 PRO A CA 1
ATOM 1420 C C . PRO A 1 184 ? -20.667 12.961 26.065 1.00 55.78 184 PRO A C 1
ATOM 1422 O O . PRO A 1 184 ? -19.668 13.236 25.405 1.00 55.78 184 PRO A O 1
ATOM 1425 N N . ALA A 1 185 ? -20.636 12.102 27.092 1.00 55.09 185 ALA A N 1
ATOM 1426 C CA . ALA A 1 185 ? -19.457 11.339 27.490 1.00 55.09 185 ALA A CA 1
ATOM 1427 C C . ALA A 1 185 ? -19.036 10.279 26.450 1.00 55.09 185 ALA A C 1
ATOM 1429 O O . ALA A 1 185 ? -17.840 10.060 26.274 1.00 55.09 185 ALA A O 1
ATOM 1430 N N . ASP A 1 186 ? -19.987 9.677 25.729 1.00 72.50 186 ASP A N 1
ATOM 1431 C CA . ASP A 1 186 ? -19.705 8.697 24.674 1.00 72.50 186 ASP A CA 1
ATOM 1432 C C . ASP A 1 186 ? -19.154 9.390 23.424 1.00 72.50 186 ASP A C 1
ATOM 1434 O O . ASP A 1 186 ? -18.199 8.906 22.822 1.00 72.50 186 ASP A O 1
ATOM 1438 N N . THR A 1 187 ? -19.684 10.567 23.070 1.00 79.88 187 THR A N 1
ATOM 1439 C CA . THR A 1 187 ? -19.169 11.349 21.935 1.00 79.88 187 THR A CA 1
ATOM 1440 C C . THR A 1 187 ? -17.734 11.808 22.186 1.00 79.88 187 THR A C 1
ATOM 1442 O O . THR A 1 187 ? -16.872 11.587 21.343 1.00 79.88 187 THR A O 1
ATOM 1445 N N . ALA A 1 188 ? -17.436 12.366 23.366 1.00 87.50 188 ALA A N 1
ATOM 1446 C CA . ALA A 1 188 ? -16.076 12.789 23.712 1.00 87.50 188 ALA A CA 1
ATOM 1447 C C . ALA A 1 188 ? -15.080 11.615 23.728 1.00 87.50 188 ALA A C 1
ATOM 1449 O O . ALA A 1 188 ? -13.935 11.766 23.294 1.00 87.50 188 ALA A O 1
ATOM 1450 N N . HIS A 1 189 ? -15.517 10.441 24.200 1.00 90.81 189 HIS A N 1
ATOM 1451 C CA . HIS A 1 189 ? -14.705 9.229 24.179 1.00 90.81 189 HIS A CA 1
ATOM 1452 C C . HIS A 1 189 ? -14.381 8.783 22.748 1.00 90.81 189 HIS A C 1
ATOM 1454 O O . HIS A 1 189 ? -13.208 8.593 22.424 1.00 90.81 189 HIS A O 1
ATOM 1460 N N . VAL A 1 190 ? -15.391 8.678 21.877 1.00 91.94 190 VAL A N 1
ATOM 1461 C CA . VAL A 1 190 ? -15.197 8.286 20.472 1.00 91.94 190 VAL A CA 1
ATOM 1462 C C . VAL A 1 190 ? -14.337 9.309 19.731 1.00 91.94 190 VAL A C 1
ATOM 1464 O O . VAL A 1 190 ? -13.453 8.912 18.975 1.00 91.94 190 VAL A O 1
ATOM 1467 N N . THR A 1 191 ? -14.502 10.609 19.994 1.00 94.50 191 THR A N 1
ATOM 1468 C CA . THR A 1 191 ? -13.646 11.647 19.401 1.00 94.50 191 THR A CA 1
ATOM 1469 C C . THR A 1 191 ? -12.178 11.449 19.763 1.00 94.50 191 THR A C 1
ATOM 1471 O O . THR A 1 191 ? -11.311 11.528 18.893 1.00 94.50 191 THR A O 1
ATOM 1474 N N . GLU A 1 192 ? -11.875 11.118 21.017 1.00 95.25 192 GLU A N 1
ATOM 1475 C CA . GLU A 1 192 ? -10.500 10.842 21.430 1.00 95.25 192 GLU A CA 1
ATOM 1476 C C . GLU A 1 192 ? -9.927 9.580 20.765 1.00 95.25 192 GLU A C 1
ATOM 1478 O O . GLU A 1 192 ? -8.792 9.595 20.282 1.00 95.25 192 GLU A O 1
ATOM 1483 N N . LEU A 1 193 ? -10.719 8.510 20.648 1.00 96.38 193 LEU A N 1
ATOM 1484 C CA . LEU A 1 193 ? -10.318 7.310 19.903 1.00 96.38 193 LEU A CA 1
ATOM 1485 C C . LEU A 1 193 ? -10.026 7.626 18.432 1.00 96.38 193 LEU A C 1
ATOM 1487 O O . LEU A 1 193 ? -9.024 7.165 17.883 1.00 96.38 193 LEU A O 1
ATOM 1491 N N . MET A 1 194 ? -10.859 8.455 17.804 1.00 96.69 194 MET A N 1
ATOM 1492 C CA . MET A 1 194 ? -10.689 8.883 16.417 1.00 96.69 194 MET A CA 1
ATOM 1493 C C . MET A 1 194 ? -9.404 9.696 16.222 1.00 96.69 194 MET A C 1
ATOM 1495 O O . MET A 1 194 ? -8.685 9.456 15.252 1.00 96.69 194 MET A O 1
ATOM 1499 N N . ARG A 1 195 ? -9.031 10.572 17.169 1.00 97.25 195 ARG A N 1
ATOM 1500 C CA . ARG A 1 195 ? -7.729 11.272 17.141 1.00 97.25 195 ARG A CA 1
ATOM 1501 C C . ARG A 1 195 ? -6.551 10.308 17.272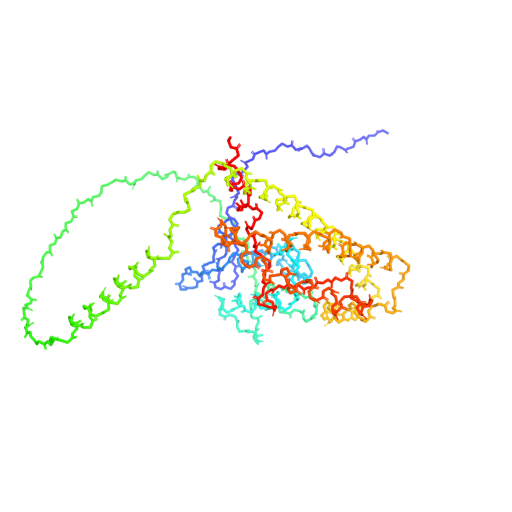 1.00 97.25 195 ARG A C 1
ATOM 1503 O O . ARG A 1 195 ? -5.545 10.454 16.573 1.00 97.25 195 ARG A O 1
ATOM 1510 N N . GLN A 1 196 ? -6.658 9.298 18.135 1.00 97.88 196 GLN A N 1
ATOM 1511 C CA . GLN A 1 196 ? -5.615 8.277 18.267 1.00 97.88 196 GLN A CA 1
ATOM 1512 C C . GLN A 1 196 ? -5.464 7.462 16.980 1.00 97.88 196 GLN A C 1
ATOM 1514 O O . GLN A 1 196 ? -4.339 7.236 16.528 1.00 97.88 196 GLN A O 1
ATOM 1519 N N . ILE A 1 197 ? -6.576 7.083 16.349 1.00 97.81 197 ILE A N 1
ATOM 1520 C CA . ILE A 1 197 ? -6.587 6.407 15.049 1.00 97.81 197 ILE A CA 1
ATOM 1521 C C . ILE A 1 197 ? -5.953 7.285 13.971 1.00 97.81 197 ILE A C 1
ATOM 1523 O O . ILE A 1 197 ? -5.037 6.823 13.294 1.00 97.81 197 ILE A O 1
ATOM 1527 N N . GLN A 1 198 ? -6.369 8.549 13.847 1.00 97.38 198 GLN A N 1
ATOM 1528 C CA . GLN A 1 198 ? -5.801 9.511 12.897 1.00 97.38 198 GLN A CA 1
ATOM 1529 C C . GLN A 1 198 ? -4.276 9.617 13.058 1.00 97.38 198 GLN A C 1
ATOM 1531 O O . GLN A 1 198 ? -3.526 9.532 12.084 1.00 97.38 198 GLN A O 1
ATOM 1536 N N . SER A 1 199 ? -3.802 9.728 14.301 1.00 97.12 199 SER A N 1
ATOM 1537 C CA . SER A 1 199 ? -2.375 9.775 14.622 1.00 97.12 199 SER A CA 1
ATOM 1538 C C . SER A 1 199 ? -1.633 8.514 14.158 1.00 97.12 199 SER A C 1
ATOM 1540 O O . SER A 1 199 ? -0.591 8.608 13.500 1.00 97.12 199 SER A O 1
ATOM 1542 N N . GLN A 1 200 ? -2.177 7.320 14.421 1.00 97.69 200 GLN A N 1
ATOM 1543 C CA . GLN A 1 200 ? -1.551 6.072 13.974 1.00 97.69 200 GLN A CA 1
ATOM 1544 C C . GLN A 1 200 ? -1.599 5.891 12.448 1.00 97.69 200 GLN A C 1
ATOM 1546 O O . GLN A 1 200 ? -0.620 5.419 11.862 1.00 97.69 200 GLN A O 1
ATOM 1551 N N . LEU A 1 201 ? -2.685 6.297 11.783 1.00 95.44 201 LEU A N 1
ATOM 1552 C CA . LEU A 1 201 ? -2.782 6.304 10.319 1.00 95.44 201 LEU A CA 1
ATOM 1553 C C . LEU A 1 201 ? -1.707 7.210 9.706 1.00 95.44 201 LEU A C 1
ATOM 1555 O O . LEU A 1 201 ? -0.979 6.790 8.807 1.00 95.44 201 LEU A O 1
ATOM 1559 N N . LEU A 1 202 ? -1.497 8.406 10.261 1.00 92.38 202 LEU A N 1
ATOM 1560 C CA . LEU A 1 202 ? -0.459 9.322 9.792 1.00 92.38 202 LEU A CA 1
ATOM 1561 C C . LEU A 1 202 ? 0.958 8.745 9.958 1.00 92.38 202 LEU A C 1
ATOM 1563 O O . LEU A 1 202 ? 1.780 8.828 9.036 1.00 92.38 202 LEU A O 1
ATOM 1567 N N . ILE A 1 203 ? 1.253 8.148 11.118 1.00 92.06 203 ILE A N 1
ATOM 1568 C CA . ILE A 1 203 ? 2.554 7.520 11.404 1.00 92.06 203 ILE A CA 1
ATOM 1569 C C . ILE A 1 203 ? 2.821 6.375 10.424 1.00 92.06 203 ILE A C 1
ATOM 1571 O O . ILE A 1 203 ? 3.885 6.324 9.798 1.00 92.06 203 ILE A O 1
ATOM 1575 N N . THR A 1 204 ? 1.853 5.472 10.264 1.00 94.06 204 THR A N 1
ATOM 1576 C CA . THR A 1 204 ? 1.986 4.300 9.390 1.00 94.06 204 THR A CA 1
ATOM 1577 C C . THR A 1 204 ? 2.093 4.710 7.923 1.00 94.06 204 THR A C 1
ATOM 1579 O O . THR A 1 204 ? 3.002 4.246 7.237 1.00 94.06 204 THR A O 1
ATOM 1582 N N . LYS A 1 205 ? 1.286 5.668 7.453 1.00 88.94 205 LYS A N 1
ATOM 1583 C CA . LYS A 1 205 ? 1.363 6.228 6.092 1.00 88.94 205 LYS A CA 1
ATOM 1584 C C . LYS A 1 205 ? 2.713 6.877 5.796 1.00 88.94 205 LYS A C 1
ATOM 1586 O O . LYS A 1 205 ? 3.293 6.668 4.727 1.00 88.94 205 LYS A O 1
ATOM 1591 N N . THR A 1 206 ? 3.252 7.639 6.746 1.00 88.44 206 THR A N 1
ATOM 1592 C CA . THR A 1 206 ? 4.565 8.286 6.599 1.00 88.44 206 THR A CA 1
ATOM 1593 C C . THR A 1 206 ? 5.684 7.250 6.501 1.00 88.44 206 THR A C 1
ATOM 1595 O O . THR A 1 206 ? 6.520 7.316 5.596 1.00 88.44 206 THR A O 1
ATOM 1598 N N . ALA A 1 207 ? 5.674 6.255 7.389 1.00 91.81 207 ALA A N 1
ATOM 1599 C CA . ALA A 1 207 ? 6.631 5.155 7.369 1.00 91.81 207 ALA A CA 1
ATOM 1600 C C . ALA A 1 207 ? 6.546 4.326 6.086 1.00 91.81 207 ALA A C 1
ATOM 1602 O O . ALA A 1 207 ? 7.565 3.984 5.487 1.00 91.81 207 ALA A O 1
ATOM 1603 N N . PHE A 1 208 ? 5.328 4.060 5.627 1.00 88.94 208 PHE A N 1
ATOM 1604 C CA . PHE A 1 208 ? 5.060 3.335 4.400 1.00 88.94 208 PHE A CA 1
ATOM 1605 C C . PHE A 1 208 ? 5.643 4.042 3.175 1.00 88.94 208 PHE A C 1
ATOM 1607 O O . PHE A 1 208 ? 6.392 3.442 2.406 1.00 88.94 208 PHE A O 1
ATOM 1614 N N . ARG A 1 209 ? 5.394 5.348 3.023 1.00 85.06 209 ARG A N 1
ATOM 1615 C CA . ARG A 1 209 ? 5.995 6.155 1.946 1.00 85.06 209 ARG A CA 1
ATOM 1616 C C . ARG A 1 209 ? 7.522 6.122 2.008 1.00 85.06 209 ARG A C 1
ATOM 1618 O O . ARG A 1 209 ? 8.196 5.925 0.996 1.00 85.06 209 ARG A O 1
ATOM 1625 N N . ALA A 1 210 ? 8.082 6.254 3.210 1.00 84.94 210 ALA A N 1
ATOM 1626 C CA . ALA A 1 210 ? 9.522 6.183 3.431 1.00 84.94 210 ALA A CA 1
ATOM 1627 C C . ALA A 1 210 ? 10.109 4.795 3.097 1.00 84.94 210 ALA A C 1
ATOM 1629 O O . ALA A 1 210 ? 11.252 4.703 2.637 1.00 84.94 210 ALA A O 1
ATOM 1630 N N . GLN A 1 211 ? 9.342 3.727 3.310 1.00 91.31 211 GLN A N 1
ATOM 1631 C CA . GLN A 1 211 ? 9.690 2.359 2.944 1.00 91.31 211 GLN A CA 1
ATOM 1632 C C . GLN A 1 211 ? 9.657 2.152 1.425 1.00 91.31 211 GLN A C 1
ATOM 1634 O O . GLN A 1 211 ? 10.621 1.634 0.861 1.00 91.31 211 GLN A O 1
ATOM 1639 N N . VAL A 1 212 ? 8.591 2.603 0.756 1.00 82.12 212 VAL A N 1
ATOM 1640 C CA . VAL A 1 212 ? 8.435 2.535 -0.707 1.00 82.12 212 VAL A CA 1
ATOM 1641 C C . VAL A 1 212 ? 9.581 3.251 -1.416 1.00 82.12 212 VAL A C 1
ATOM 1643 O O . VAL A 1 212 ? 10.160 2.704 -2.354 1.00 82.12 212 VAL A O 1
ATOM 1646 N N . ASN A 1 213 ? 9.968 4.433 -0.937 1.00 82.75 213 ASN A N 1
ATOM 1647 C CA . ASN A 1 213 ? 11.076 5.189 -1.518 1.00 82.75 213 ASN A CA 1
ATOM 1648 C C . ASN A 1 213 ? 12.398 4.411 -1.464 1.00 82.75 213 ASN A C 1
ATOM 1650 O O . ASN A 1 213 ? 13.098 4.309 -2.470 1.00 82.75 213 ASN A O 1
ATOM 1654 N N . ARG A 1 214 ? 12.719 3.799 -0.319 1.00 90.00 214 ARG A N 1
ATOM 1655 C CA . ARG A 1 214 ? 13.939 2.989 -0.157 1.00 90.00 214 ARG A CA 1
ATOM 1656 C C . ARG A 1 214 ? 13.900 1.705 -0.968 1.00 90.00 214 ARG A C 1
ATOM 1658 O O . ARG A 1 214 ? 14.892 1.342 -1.589 1.00 90.00 214 ARG A O 1
ATOM 1665 N N . ARG A 1 215 ? 12.741 1.047 -1.015 1.00 87.75 215 ARG A N 1
ATOM 1666 C CA . ARG A 1 215 ? 12.499 -0.107 -1.886 1.00 87.75 215 ARG A CA 1
ATOM 1667 C C . ARG A 1 215 ? 12.797 0.242 -3.343 1.00 87.75 215 ARG A C 1
ATOM 1669 O O . ARG A 1 215 ? 13.467 -0.527 -4.022 1.00 87.75 215 ARG A O 1
ATOM 1676 N N . ASN A 1 216 ? 12.324 1.396 -3.812 1.00 82.94 216 ASN A N 1
ATOM 1677 C CA . ASN A 1 216 ? 12.560 1.849 -5.181 1.00 82.94 216 ASN A CA 1
ATOM 1678 C C . ASN A 1 216 ? 14.048 2.121 -5.438 1.00 82.94 216 ASN A C 1
ATOM 1680 O O . ASN A 1 216 ? 14.563 1.697 -6.469 1.00 82.94 216 ASN A O 1
ATOM 1684 N N . GLN A 1 217 ? 14.752 2.756 -4.494 1.00 85.69 217 GLN A N 1
ATOM 1685 C CA . GLN A 1 217 ? 16.206 2.965 -4.578 1.00 85.69 217 GLN A CA 1
ATOM 1686 C C . GLN A 1 217 ? 16.972 1.638 -4.653 1.00 85.69 217 GLN A C 1
ATOM 1688 O O . GLN A 1 217 ? 17.816 1.458 -5.529 1.00 85.69 217 GLN A O 1
ATOM 1693 N N . LEU A 1 218 ? 16.630 0.677 -3.790 1.00 88.69 218 LEU A N 1
ATOM 1694 C CA . LEU A 1 218 ? 17.211 -0.664 -3.824 1.00 88.69 218 LEU A CA 1
ATOM 1695 C C . LEU A 1 218 ? 16.937 -1.348 -5.171 1.00 88.69 218 LEU A C 1
ATOM 1697 O O . LEU A 1 218 ? 17.846 -1.915 -5.769 1.00 88.69 218 LEU A O 1
ATOM 1701 N N . GLY A 1 219 ? 15.706 -1.252 -5.680 1.00 82.31 219 GLY A N 1
ATOM 1702 C CA . GLY A 1 219 ? 15.342 -1.776 -6.995 1.00 82.31 219 GLY A CA 1
ATOM 1703 C C . GLY A 1 219 ? 16.194 -1.190 -8.120 1.00 82.31 219 GLY A C 1
ATOM 1704 O O . GLY A 1 219 ? 16.674 -1.941 -8.964 1.00 82.31 219 GLY A O 1
ATOM 1705 N N . GLN A 1 220 ? 16.450 0.120 -8.102 1.00 83.19 220 GLN A N 1
ATOM 1706 C CA . GLN A 1 220 ? 17.318 0.782 -9.080 1.00 83.19 220 GLN A CA 1
ATOM 1707 C C . GLN A 1 220 ? 18.769 0.291 -8.996 1.00 83.19 220 GLN A C 1
ATOM 1709 O O . GLN A 1 220 ? 19.371 0.006 -10.031 1.00 83.19 220 GLN A O 1
ATOM 1714 N N . HIS A 1 221 ? 19.319 0.141 -7.785 1.00 88.25 221 HIS A N 1
ATOM 1715 C CA . HIS A 1 221 ? 20.672 -0.395 -7.587 1.00 88.25 221 HIS A CA 1
ATOM 1716 C C . HIS A 1 221 ? 20.794 -1.816 -8.153 1.00 88.25 221 HIS A C 1
ATOM 1718 O O . HIS A 1 221 ? 21.683 -2.099 -8.961 1.00 88.25 221 HIS A O 1
ATOM 1724 N N . LEU A 1 222 ? 19.851 -2.689 -7.789 1.00 86.62 222 LEU A N 1
ATOM 1725 C CA . LEU A 1 222 ? 19.838 -4.083 -8.225 1.00 86.62 222 LEU A CA 1
ATOM 1726 C C . LEU A 1 222 ? 19.669 -4.205 -9.742 1.00 86.62 222 LEU A C 1
ATOM 1728 O O . LEU A 1 222 ? 20.379 -4.985 -10.366 1.00 86.62 222 LEU A O 1
ATOM 1732 N N . GLN A 1 223 ? 18.797 -3.401 -10.358 1.00 81.38 223 GLN A N 1
ATOM 1733 C CA . GLN A 1 223 ? 18.606 -3.396 -11.814 1.00 81.38 223 GLN A CA 1
ATOM 1734 C C . GLN A 1 223 ? 19.870 -3.001 -12.586 1.00 81.38 223 GLN A C 1
ATOM 1736 O O . GLN A 1 223 ? 20.068 -3.477 -13.703 1.00 81.38 223 GLN A O 1
ATOM 1741 N N . HIS A 1 224 ? 20.707 -2.130 -12.016 1.00 84.00 224 HIS A N 1
ATOM 1742 C CA . HIS A 1 224 ? 21.950 -1.702 -12.653 1.00 84.00 224 HIS A CA 1
ATOM 1743 C C . HIS A 1 224 ? 23.035 -2.783 -12.584 1.00 84.00 224 HIS A C 1
ATOM 1745 O O . HIS A 1 224 ? 23.839 -2.917 -13.503 1.00 84.00 224 HIS A O 1
ATOM 1751 N N . ARG A 1 225 ? 23.055 -3.557 -11.492 1.00 87.69 225 ARG A N 1
ATOM 1752 C CA . ARG A 1 225 ? 24.092 -4.557 -11.215 1.00 87.69 225 ARG A CA 1
ATOM 1753 C C . ARG A 1 225 ? 23.746 -5.960 -11.714 1.00 87.69 225 ARG A C 1
ATOM 1755 O O . ARG A 1 225 ? 24.657 -6.702 -12.064 1.00 87.69 225 ARG A O 1
ATOM 1762 N N . LEU A 1 226 ? 22.463 -6.320 -11.733 1.00 83.88 226 LEU A N 1
ATOM 1763 C CA . LEU A 1 226 ? 21.972 -7.673 -12.009 1.00 83.88 226 LEU A CA 1
ATOM 1764 C C . LEU A 1 226 ? 20.934 -7.638 -13.150 1.00 83.88 226 LEU A C 1
ATOM 1766 O O . LEU A 1 226 ? 19.734 -7.526 -12.896 1.00 83.88 226 LEU A O 1
ATOM 1770 N N . PRO A 1 227 ? 21.351 -7.698 -14.428 1.00 73.62 227 PRO A N 1
ATOM 1771 C CA . PRO A 1 227 ? 20.450 -7.579 -15.580 1.00 73.62 227 PRO A CA 1
ATOM 1772 C C . PRO A 1 227 ? 19.321 -8.623 -15.617 1.00 73.62 227 PRO A C 1
ATOM 1774 O O . PRO A 1 227 ? 18.212 -8.326 -16.072 1.00 73.62 227 PRO A O 1
ATOM 1777 N N . GLU A 1 228 ? 19.565 -9.833 -15.107 1.00 73.44 228 GLU A N 1
ATOM 1778 C CA . GLU A 1 228 ? 18.589 -10.922 -15.002 1.00 73.44 228 GLU A CA 1
ATOM 1779 C C . GLU A 1 228 ? 17.375 -10.563 -14.122 1.00 73.44 228 GLU A C 1
ATOM 1781 O O . GLU A 1 228 ? 16.282 -11.106 -14.325 1.00 73.44 228 GLU A O 1
ATOM 1786 N N . PHE A 1 229 ? 17.513 -9.565 -13.237 1.00 70.25 229 PHE A N 1
ATOM 1787 C CA . PHE A 1 229 ? 16.437 -9.067 -12.370 1.00 70.25 229 PHE A CA 1
ATOM 1788 C C . PHE A 1 229 ? 15.272 -8.482 -13.153 1.00 70.25 229 PHE A C 1
ATOM 1790 O O . PHE A 1 229 ? 14.137 -8.483 -12.679 1.00 70.25 229 PHE A O 1
ATOM 1797 N N . GLN A 1 230 ? 15.510 -7.987 -14.364 1.00 63.06 230 GLN A N 1
ATOM 1798 C CA . GLN A 1 230 ? 14.441 -7.397 -15.164 1.00 63.06 230 GLN A CA 1
ATOM 1799 C C . GLN A 1 230 ? 13.371 -8.424 -15.551 1.00 63.06 230 GLN A C 1
ATOM 1801 O O . GLN A 1 230 ? 12.264 -8.039 -15.894 1.00 63.06 230 GLN A O 1
ATOM 1806 N N . SER A 1 231 ? 13.667 -9.725 -15.511 1.00 65.88 231 SER A N 1
ATOM 1807 C CA . SER A 1 231 ? 12.733 -10.771 -15.949 1.00 65.88 231 SER A CA 1
ATOM 1808 C C . SER A 1 231 ? 11.879 -11.387 -14.831 1.00 65.88 231 SER A C 1
ATOM 1810 O O . SER A 1 231 ? 10.882 -12.041 -15.134 1.00 65.88 231 SER A O 1
ATOM 1812 N N . MET A 1 232 ? 12.242 -11.163 -13.566 1.00 66.94 232 MET A N 1
ATOM 1813 C CA . MET A 1 232 ? 11.657 -11.817 -12.389 1.00 66.94 232 MET A CA 1
ATOM 1814 C C . MET A 1 232 ? 10.583 -10.952 -11.718 1.00 66.94 232 MET A C 1
ATOM 1816 O O . MET A 1 232 ? 10.621 -9.725 -11.825 1.00 66.94 232 MET A O 1
ATOM 1820 N N . SER A 1 233 ? 9.656 -11.579 -10.981 1.00 66.44 233 SER A N 1
ATOM 1821 C CA . SER A 1 233 ? 8.742 -10.828 -10.111 1.00 66.44 233 SER A CA 1
ATOM 1822 C C . SER A 1 233 ? 9.509 -10.172 -8.961 1.00 66.44 233 SER A C 1
ATOM 1824 O O . SER A 1 233 ? 10.575 -10.639 -8.555 1.00 66.44 233 SER A O 1
ATOM 1826 N N . TRP A 1 234 ? 8.975 -9.089 -8.397 1.00 64.75 234 TRP A N 1
ATOM 1827 C CA . TRP A 1 234 ? 9.604 -8.398 -7.267 1.00 64.75 234 TRP A CA 1
ATOM 1828 C C . TRP A 1 234 ? 9.936 -9.308 -6.071 1.00 64.75 234 TRP A C 1
ATOM 1830 O O . TRP A 1 234 ? 11.034 -9.228 -5.531 1.00 64.75 234 TRP A O 1
ATOM 1840 N N . GLU A 1 235 ? 9.055 -10.230 -5.695 1.00 69.38 235 GLU A N 1
ATOM 1841 C CA . GLU A 1 235 ? 9.301 -11.163 -4.584 1.00 69.38 235 GLU A CA 1
ATOM 1842 C C . GLU A 1 235 ? 10.450 -12.132 -4.889 1.00 69.38 235 GLU A C 1
ATOM 1844 O O . GLU A 1 235 ? 11.334 -12.339 -4.057 1.00 69.38 235 GLU A O 1
ATOM 1849 N N . GLN A 1 236 ? 10.485 -12.667 -6.113 1.00 72.69 236 GLN A N 1
ATOM 1850 C CA . GLN A 1 236 ? 11.563 -13.543 -6.577 1.00 72.69 236 GLN A CA 1
ATOM 1851 C C . GLN A 1 236 ? 12.902 -12.801 -6.625 1.00 72.69 236 GLN A C 1
ATOM 1853 O O . GLN A 1 236 ? 13.922 -13.342 -6.198 1.00 72.69 236 GLN A O 1
ATOM 1858 N N . ARG A 1 237 ? 12.889 -11.540 -7.081 1.00 77.38 237 ARG A N 1
ATOM 1859 C CA . ARG A 1 237 ? 14.068 -10.665 -7.102 1.00 77.38 237 ARG A CA 1
ATOM 1860 C C . ARG A 1 237 ? 14.657 -10.472 -5.715 1.00 77.38 237 ARG A C 1
ATOM 1862 O O . ARG A 1 237 ? 15.864 -10.598 -5.555 1.00 77.38 237 ARG A O 1
ATOM 1869 N N . LEU A 1 238 ? 13.825 -10.162 -4.722 1.00 75.31 238 LEU A N 1
ATOM 1870 C CA . LEU A 1 238 ? 14.286 -9.894 -3.359 1.00 75.31 238 LEU A CA 1
ATOM 1871 C C . LEU A 1 238 ? 14.982 -11.115 -2.752 1.00 75.31 238 LEU A C 1
ATOM 1873 O O . LEU A 1 238 ? 16.074 -10.988 -2.203 1.00 75.31 238 LEU A O 1
ATOM 1877 N N . ILE A 1 239 ? 14.399 -12.300 -2.936 1.00 79.94 239 ILE A N 1
ATOM 1878 C CA . ILE A 1 239 ? 14.976 -13.557 -2.451 1.00 79.94 239 ILE A CA 1
ATOM 1879 C C . ILE A 1 239 ? 16.303 -13.863 -3.162 1.00 79.94 239 ILE A C 1
ATOM 1881 O O . ILE A 1 239 ? 17.281 -14.216 -2.506 1.00 79.94 239 ILE A O 1
ATOM 1885 N N . ALA A 1 240 ? 16.362 -13.688 -4.486 1.00 82.94 240 ALA A N 1
ATOM 1886 C CA . ALA A 1 240 ? 17.573 -13.937 -5.270 1.00 82.94 240 ALA A CA 1
ATOM 1887 C C . ALA A 1 240 ? 18.696 -12.911 -5.003 1.00 82.94 240 ALA A C 1
ATOM 1889 O O . ALA A 1 240 ? 19.879 -13.262 -5.056 1.00 82.94 240 ALA A O 1
ATOM 1890 N N . ALA A 1 241 ? 18.341 -11.654 -4.709 1.00 85.00 241 ALA A N 1
ATOM 1891 C CA . ALA A 1 241 ? 19.290 -10.576 -4.412 1.00 85.00 241 ALA A CA 1
ATOM 1892 C C . ALA A 1 241 ? 19.914 -10.705 -3.035 1.00 85.00 241 ALA A C 1
ATOM 1894 O O . ALA A 1 241 ? 21.089 -10.384 -2.885 1.00 85.00 241 ALA A O 1
ATOM 1895 N N . TYR A 1 242 ? 19.132 -11.130 -2.041 1.00 90.81 242 TYR A N 1
ATOM 1896 C CA . TYR A 1 242 ? 19.523 -11.078 -0.638 1.00 90.81 242 TYR A CA 1
ATOM 1897 C C . TYR A 1 242 ? 20.923 -11.651 -0.330 1.00 90.81 242 TYR A C 1
ATOM 1899 O O . TYR A 1 242 ? 21.709 -10.949 0.307 1.00 90.81 242 TYR A O 1
ATOM 1907 N N . PRO A 1 243 ? 21.317 -12.849 -0.814 1.00 91.81 243 PRO A N 1
ATOM 1908 C CA . PRO A 1 243 ? 22.656 -13.381 -0.539 1.00 91.81 243 PRO A CA 1
ATOM 1909 C C . PRO A 1 243 ? 23.792 -12.646 -1.273 1.00 91.81 243 PRO A C 1
ATOM 1911 O O . PRO A 1 243 ? 24.960 -12.923 -1.020 1.00 91.81 243 PRO A O 1
ATOM 1914 N N . GLN A 1 244 ? 23.472 -11.738 -2.195 1.00 91.81 244 GLN A N 1
ATOM 1915 C CA . GLN A 1 244 ? 24.418 -11.070 -3.090 1.00 91.81 244 GLN A CA 1
ATOM 1916 C C . GLN A 1 244 ? 24.460 -9.551 -2.883 1.00 91.81 244 GLN A C 1
ATOM 1918 O O . GLN A 1 244 ? 25.048 -8.851 -3.713 1.00 91.81 244 GLN A O 1
ATOM 1923 N N . LEU A 1 245 ? 23.804 -9.020 -1.844 1.00 93.88 245 LEU A N 1
ATOM 1924 C CA . LEU A 1 245 ? 23.751 -7.581 -1.589 1.00 93.88 245 LEU A CA 1
ATOM 1925 C C . LEU A 1 245 ? 25.145 -7.040 -1.254 1.00 93.88 245 LEU A C 1
ATOM 1927 O O . LEU A 1 245 ? 25.856 -7.580 -0.406 1.00 93.88 245 LEU A O 1
ATOM 1931 N N . ASN A 1 246 ? 25.531 -5.944 -1.908 1.00 94.94 246 ASN A N 1
ATOM 1932 C CA . ASN A 1 246 ? 26.710 -5.185 -1.494 1.00 94.94 246 ASN A CA 1
ATOM 1933 C C . ASN A 1 246 ? 26.394 -4.304 -0.271 1.00 94.94 246 ASN A C 1
ATOM 1935 O O . ASN A 1 246 ? 25.241 -4.141 0.112 1.00 94.94 246 ASN A O 1
ATOM 1939 N N . GLN A 1 247 ? 27.411 -3.675 0.322 1.00 96.06 247 GLN A N 1
ATOM 1940 C CA . GLN A 1 247 ? 27.248 -2.879 1.545 1.00 96.06 247 GLN A CA 1
ATOM 1941 C C . GLN A 1 247 ? 26.174 -1.777 1.438 1.00 96.06 247 GLN A C 1
ATOM 1943 O O . GLN A 1 247 ? 25.403 -1.582 2.378 1.00 96.06 247 GLN A O 1
ATOM 1948 N N . ALA A 1 248 ? 26.105 -1.064 0.310 1.00 94.31 248 ALA A N 1
ATOM 1949 C CA . ALA A 1 248 ? 25.126 0.005 0.113 1.00 94.31 248 ALA A CA 1
ATOM 1950 C C . ALA A 1 248 ? 23.698 -0.548 -0.038 1.00 94.31 248 ALA A C 1
ATOM 1952 O O . ALA A 1 248 ? 22.747 0.016 0.502 1.00 94.31 248 ALA A O 1
ATOM 1953 N N . GLU A 1 249 ? 23.545 -1.670 -0.740 1.00 94.88 249 GLU A N 1
ATOM 1954 C CA . GLU A 1 249 ? 22.263 -2.358 -0.901 1.00 94.88 249 GLU A CA 1
ATOM 1955 C C . GLU A 1 249 ? 21.787 -2.985 0.416 1.00 94.88 249 GLU A C 1
ATOM 1957 O O . GLU A 1 249 ? 20.615 -2.847 0.759 1.00 94.88 249 GLU A O 1
ATOM 1962 N N . THR A 1 250 ? 22.690 -3.589 1.195 1.00 96.38 250 THR A N 1
ATOM 1963 C CA . THR A 1 250 ? 22.406 -4.090 2.548 1.00 96.38 250 THR A CA 1
ATOM 1964 C C . THR A 1 250 ? 21.952 -2.958 3.461 1.00 96.38 250 THR A C 1
ATOM 1966 O O . THR A 1 250 ? 20.983 -3.110 4.195 1.00 96.38 250 THR A O 1
ATOM 1969 N N . PHE A 1 251 ? 22.576 -1.781 3.386 1.00 95.81 251 PHE A N 1
ATOM 1970 C CA . PHE A 1 251 ? 22.123 -0.629 4.164 1.00 95.81 251 PHE A CA 1
ATOM 1971 C C . PHE A 1 251 ? 20.691 -0.205 3.802 1.00 95.81 251 PHE A C 1
ATOM 1973 O O . PHE A 1 251 ? 19.868 0.001 4.693 1.00 95.81 251 PHE A O 1
ATOM 1980 N N . LEU A 1 252 ? 20.359 -0.119 2.508 1.00 94.38 252 LEU A N 1
ATOM 1981 C CA . LEU A 1 252 ? 18.984 0.150 2.068 1.00 94.38 252 LEU A CA 1
ATOM 1982 C C . LEU A 1 252 ? 18.019 -0.941 2.545 1.00 94.38 252 LEU A C 1
ATOM 1984 O O . LEU A 1 252 ? 16.928 -0.627 3.016 1.00 94.38 252 LEU A O 1
ATOM 1988 N N . TRP A 1 253 ? 18.431 -2.205 2.462 1.00 94.88 253 TRP A N 1
ATOM 1989 C CA . TRP A 1 253 ? 17.661 -3.358 2.918 1.00 94.88 253 TRP A CA 1
ATOM 1990 C C . TRP A 1 253 ? 17.284 -3.260 4.397 1.00 94.88 253 TRP A C 1
ATOM 1992 O O . TRP A 1 253 ? 16.104 -3.338 4.746 1.00 94.88 253 TRP A O 1
ATOM 2002 N N . GLU A 1 254 ? 18.270 -3.013 5.256 1.00 95.69 254 GLU A N 1
ATOM 2003 C CA . GLU A 1 254 ? 18.064 -2.851 6.695 1.00 95.69 254 GLU A CA 1
ATOM 2004 C C . GLU A 1 254 ? 17.171 -1.648 7.004 1.00 95.69 254 GLU A C 1
ATOM 2006 O O . GLU A 1 254 ? 16.291 -1.720 7.858 1.00 95.69 254 GLU A O 1
ATOM 2011 N N . GLN A 1 255 ? 17.303 -0.546 6.261 1.00 96.31 255 GLN A N 1
ATOM 2012 C CA . GLN A 1 255 ? 16.404 0.592 6.435 1.00 96.31 255 GLN A CA 1
ATOM 2013 C C . GLN A 1 255 ? 14.955 0.285 6.029 1.00 96.31 255 GLN A C 1
ATOM 2015 O O . GLN A 1 255 ? 14.030 0.805 6.655 1.00 96.31 255 GLN A O 1
ATOM 2020 N N . ILE A 1 256 ? 14.733 -0.529 4.992 1.00 94.19 256 ILE A N 1
ATOM 2021 C CA . ILE A 1 256 ? 13.390 -0.979 4.592 1.00 94.19 256 ILE A CA 1
ATOM 2022 C C . ILE A 1 256 ? 12.787 -1.845 5.707 1.00 94.19 256 ILE A C 1
ATOM 2024 O O . ILE A 1 256 ? 11.644 -1.600 6.111 1.00 94.19 256 ILE A O 1
ATOM 2028 N N . ARG A 1 257 ? 13.567 -2.795 6.248 1.00 95.44 257 ARG A N 1
ATOM 2029 C CA . ARG A 1 257 ? 13.160 -3.636 7.385 1.00 95.44 257 ARG A CA 1
ATOM 2030 C C . ARG A 1 257 ? 12.861 -2.814 8.632 1.00 95.44 257 ARG A C 1
ATOM 2032 O O . ARG A 1 257 ? 11.825 -3.030 9.252 1.00 95.44 257 ARG A O 1
ATOM 2039 N N . ALA A 1 258 ? 13.681 -1.811 8.941 1.00 95.69 258 ALA A N 1
ATOM 2040 C CA . ALA A 1 258 ? 13.473 -0.923 10.081 1.00 95.69 258 ALA A CA 1
ATOM 2041 C C . ALA A 1 258 ? 12.142 -0.151 10.002 1.00 95.69 258 ALA A C 1
ATOM 2043 O O . ALA A 1 258 ? 11.512 0.085 11.033 1.00 95.69 258 ALA A O 1
ATOM 2044 N N . GLN A 1 259 ? 11.672 0.211 8.798 1.00 95.19 259 GLN A N 1
ATOM 2045 C CA . GLN A 1 259 ? 10.326 0.779 8.631 1.00 95.19 259 GLN A CA 1
ATOM 2046 C C . GLN A 1 259 ? 9.228 -0.255 8.934 1.00 95.19 259 GLN A C 1
ATOM 2048 O O . GLN A 1 259 ? 8.248 0.089 9.597 1.00 95.19 259 GLN A O 1
ATOM 2053 N N . THR A 1 260 ? 9.403 -1.514 8.501 1.00 94.81 260 THR A N 1
ATOM 2054 C CA . THR A 1 260 ? 8.472 -2.621 8.791 1.00 94.81 260 THR A CA 1
ATOM 2055 C C . THR A 1 260 ? 8.388 -2.904 10.292 1.00 94.81 260 THR A C 1
ATOM 2057 O O . THR A 1 260 ? 7.298 -2.920 10.852 1.00 94.81 260 THR A O 1
ATOM 2060 N N . GLU A 1 261 ? 9.532 -3.113 10.944 1.00 95.38 261 GLU A N 1
ATOM 2061 C CA . GLU A 1 261 ? 9.646 -3.542 12.349 1.00 95.38 261 GLU A CA 1
ATOM 2062 C C . GLU A 1 261 ? 9.354 -2.417 13.347 1.00 95.38 261 GLU A C 1
ATOM 2064 O O . GLU A 1 261 ? 8.898 -2.654 14.468 1.00 95.38 261 GLU A O 1
ATOM 2069 N N . GLY A 1 262 ? 9.636 -1.177 12.951 1.00 95.88 262 GLY A N 1
ATOM 2070 C CA . GLY A 1 262 ? 9.428 -0.004 13.781 1.00 95.88 262 GLY A CA 1
ATOM 2071 C C . GLY A 1 262 ? 8.020 0.567 13.605 1.00 95.88 262 GLY A C 1
ATOM 2072 O O . GLY A 1 262 ? 7.065 0.044 14.182 1.00 95.88 262 GLY A O 1
ATOM 2073 N N . PRO A 1 263 ? 7.880 1.688 12.883 1.00 95.94 263 PRO A N 1
ATOM 2074 C CA . PRO A 1 263 ? 6.636 2.448 12.838 1.00 95.94 263 PRO A CA 1
ATOM 2075 C C . PRO A 1 263 ? 5.453 1.683 12.228 1.00 95.94 263 PRO A C 1
ATOM 2077 O O . PRO A 1 263 ? 4.350 1.818 12.752 1.00 95.94 263 PRO A O 1
ATOM 2080 N N . LEU A 1 264 ? 5.651 0.855 11.190 1.00 96.19 264 LEU A N 1
ATOM 2081 C CA . LEU A 1 264 ? 4.544 0.099 10.584 1.00 96.19 264 LEU A CA 1
ATOM 2082 C C . LEU A 1 264 ? 3.994 -0.955 11.540 1.00 96.19 264 LEU A C 1
ATOM 2084 O O . LEU A 1 264 ? 2.804 -0.949 11.831 1.00 96.19 264 LEU A O 1
ATOM 2088 N N . TYR A 1 265 ? 4.850 -1.824 12.080 1.00 97.38 265 TYR A N 1
ATOM 2089 C CA . TYR A 1 265 ? 4.416 -2.845 13.030 1.00 97.38 265 TYR A CA 1
ATOM 2090 C C . TYR A 1 265 ? 3.771 -2.236 14.279 1.00 97.38 265 TYR A C 1
ATOM 2092 O O . TYR A 1 265 ? 2.674 -2.642 14.669 1.00 97.38 265 TYR A O 1
ATOM 2100 N N . LYS A 1 266 ? 4.420 -1.237 14.893 1.00 97.81 266 LYS A N 1
ATOM 2101 C CA . LYS A 1 266 ? 3.904 -0.588 16.106 1.00 97.81 266 LYS A CA 1
ATOM 2102 C C . LYS A 1 266 ? 2.566 0.102 15.850 1.00 97.81 266 LYS A C 1
ATOM 2104 O O . LYS A 1 266 ? 1.643 -0.095 16.637 1.00 97.81 266 LYS A O 1
ATOM 2109 N N . GLY A 1 267 ? 2.456 0.856 14.757 1.00 97.38 267 GLY A N 1
ATOM 2110 C CA . GLY A 1 267 ? 1.235 1.575 14.411 1.00 97.38 267 GLY A CA 1
ATOM 2111 C C . GLY A 1 267 ? 0.093 0.649 14.004 1.00 97.38 267 GLY A C 1
ATOM 2112 O O . GLY A 1 267 ? -1.011 0.791 14.517 1.00 97.38 267 GLY A O 1
ATOM 2113 N N . ASN A 1 268 ? 0.362 -0.374 13.189 1.00 97.75 268 ASN A N 1
ATOM 2114 C CA . ASN A 1 268 ? -0.646 -1.362 12.794 1.00 97.75 268 ASN A CA 1
ATOM 2115 C C . ASN A 1 268 ? -1.171 -2.154 13.996 1.00 97.75 268 ASN A C 1
ATOM 2117 O O . ASN A 1 268 ? -2.373 -2.388 14.109 1.00 97.75 268 ASN A O 1
ATOM 2121 N N . ARG A 1 269 ? -0.287 -2.533 14.929 1.00 98.44 269 ARG A N 1
ATOM 2122 C CA . ARG A 1 269 ? -0.695 -3.168 16.187 1.00 98.44 269 ARG A CA 1
ATOM 2123 C C . ARG A 1 269 ? -1.550 -2.225 17.034 1.00 98.44 269 ARG A C 1
ATOM 2125 O O . ARG A 1 269 ? -2.555 -2.671 17.581 1.00 98.44 269 ARG A O 1
ATOM 2132 N N . ALA A 1 270 ? -1.157 -0.956 17.155 1.00 98.19 270 ALA A N 1
ATOM 2133 C CA . ALA A 1 270 ? -1.906 0.043 17.914 1.00 98.19 270 ALA A CA 1
ATOM 2134 C C . ALA A 1 270 ? -3.303 0.277 17.320 1.00 98.19 270 ALA A C 1
ATOM 2136 O O . ALA A 1 270 ? -4.280 0.221 18.058 1.00 98.19 270 ALA A O 1
ATOM 2137 N N . LEU A 1 271 ? -3.405 0.436 15.997 1.00 98.25 271 LEU A N 1
ATOM 2138 C CA . LEU A 1 271 ? -4.680 0.536 15.282 1.00 98.25 271 LEU A CA 1
ATOM 2139 C C . LEU A 1 271 ? -5.569 -0.679 15.533 1.00 98.25 271 LEU A C 1
ATOM 2141 O O . LEU A 1 271 ? -6.726 -0.511 15.903 1.00 98.25 271 LEU A O 1
ATOM 2145 N N . LEU A 1 272 ? -5.034 -1.896 15.384 1.00 98.19 272 LEU A N 1
ATOM 2146 C CA . LEU A 1 272 ? -5.830 -3.101 15.616 1.00 98.19 272 LEU A CA 1
ATOM 2147 C C . LEU A 1 272 ? -6.296 -3.184 17.075 1.00 98.19 272 LEU A C 1
ATOM 2149 O O . LEU A 1 272 ? -7.448 -3.508 17.327 1.00 98.19 272 LEU A O 1
ATOM 2153 N N . THR A 1 273 ? -5.428 -2.823 18.026 1.00 98.12 273 THR A N 1
ATOM 2154 C CA . THR A 1 273 ? -5.765 -2.809 19.459 1.00 98.12 273 THR A CA 1
ATOM 2155 C C . THR A 1 273 ? -6.882 -1.813 19.763 1.00 98.12 273 THR A C 1
ATOM 2157 O O . THR A 1 273 ? -7.789 -2.142 20.519 1.00 98.12 273 THR A O 1
ATOM 2160 N N . LEU A 1 274 ? -6.836 -0.617 19.167 1.00 97.44 274 LEU A N 1
ATOM 2161 C CA . LEU A 1 274 ? -7.888 0.389 19.309 1.00 97.44 274 LEU A CA 1
ATOM 2162 C C . LEU A 1 274 ? -9.216 -0.121 18.742 1.00 97.44 274 LEU A C 1
ATOM 2164 O O . LEU A 1 274 ? -10.232 -0.041 19.417 1.00 97.44 274 LEU A O 1
ATOM 2168 N N . ILE A 1 275 ? -9.208 -0.693 17.537 1.00 96.50 275 ILE A N 1
ATOM 2169 C CA . ILE A 1 275 ? -10.438 -1.160 16.883 1.00 96.50 275 ILE A CA 1
ATOM 2170 C C . ILE A 1 275 ? -11.042 -2.369 17.616 1.00 96.50 275 ILE A C 1
ATOM 2172 O O . ILE A 1 275 ? -12.250 -2.411 17.827 1.00 96.50 275 ILE A O 1
ATOM 2176 N N . ASP A 1 276 ? -10.223 -3.339 18.034 1.00 96.31 276 ASP A N 1
ATOM 2177 C CA . ASP A 1 276 ? -10.695 -4.519 18.773 1.00 96.31 276 ASP A CA 1
ATOM 2178 C C . ASP A 1 276 ? -11.153 -4.177 20.198 1.00 96.31 276 ASP A C 1
ATOM 2180 O O . ASP A 1 276 ? -12.062 -4.817 20.726 1.00 96.31 276 ASP A O 1
ATOM 2184 N N . GLY A 1 277 ? -10.526 -3.178 20.826 1.00 95.75 277 GLY A N 1
ATOM 2185 C CA . GLY A 1 277 ? -10.885 -2.704 22.162 1.00 95.75 277 GLY A CA 1
ATOM 2186 C C . GLY A 1 277 ? -12.166 -1.870 22.204 1.00 95.75 277 GLY A C 1
ATOM 2187 O O . GLY A 1 277 ? -12.766 -1.759 23.270 1.00 95.75 277 GLY A O 1
ATOM 2188 N N . HIS A 1 278 ? -12.589 -1.329 21.057 1.00 95.62 278 HIS A N 1
ATOM 2189 C CA . HIS A 1 278 ? -13.707 -0.392 20.935 1.00 95.62 278 HIS A CA 1
ATOM 2190 C C . HIS A 1 278 ? -14.632 -0.768 19.763 1.00 95.62 278 HIS A C 1
ATOM 2192 O O . HIS A 1 278 ? -14.627 -0.101 18.721 1.00 95.62 278 HIS A O 1
ATOM 2198 N N . PRO A 1 279 ? -15.438 -1.844 19.893 1.00 91.25 279 PRO A N 1
ATOM 2199 C CA . PRO A 1 279 ? -16.314 -2.332 18.823 1.00 91.25 279 PRO A CA 1
ATOM 2200 C C . PRO A 1 279 ? -17.324 -1.298 18.311 1.00 91.25 279 PRO A C 1
ATOM 2202 O O . PRO A 1 279 ? -17.792 -1.411 17.179 1.00 91.25 279 PRO A O 1
ATOM 2205 N N . GLU A 1 280 ? -17.657 -0.286 19.114 1.00 91.25 280 GLU A N 1
ATOM 2206 C CA . GLU A 1 280 ? -18.475 0.859 18.717 1.00 91.25 280 GLU A CA 1
ATOM 2207 C C . GLU A 1 280 ? -17.920 1.582 17.483 1.00 91.25 280 GLU A C 1
ATOM 2209 O O . GLU A 1 280 ? -18.707 2.020 16.645 1.00 91.25 280 GLU A O 1
ATOM 2214 N N . LEU A 1 281 ? -16.593 1.608 17.301 1.00 92.50 281 LEU A N 1
ATOM 2215 C CA . LEU A 1 281 ? -15.949 2.207 16.132 1.00 92.50 281 LEU A CA 1
ATOM 2216 C C . LEU A 1 281 ? -16.392 1.542 14.829 1.00 92.50 281 LEU A C 1
ATOM 2218 O O . LEU A 1 281 ? -16.554 2.227 13.825 1.00 92.50 281 LEU A O 1
ATOM 2222 N N . LEU A 1 282 ? -16.666 0.232 14.833 1.00 92.12 282 LEU A N 1
ATOM 2223 C CA . LEU A 1 282 ? -17.125 -0.487 13.637 1.00 92.12 282 LEU A CA 1
ATOM 2224 C C . LEU A 1 282 ? -18.470 0.035 13.111 1.00 92.12 282 LEU A C 1
ATOM 2226 O O . LEU A 1 282 ? -18.769 -0.143 11.932 1.00 92.12 282 LEU A O 1
ATOM 2230 N N . ASN A 1 283 ? -19.258 0.691 13.966 1.00 89.88 283 ASN A N 1
ATOM 2231 C CA . ASN A 1 283 ? -20.520 1.324 13.592 1.00 89.88 283 ASN A CA 1
ATOM 2232 C C . ASN A 1 283 ? -20.353 2.809 13.224 1.00 89.88 283 ASN A C 1
ATOM 2234 O O . ASN A 1 283 ? -21.282 3.401 12.681 1.00 89.88 283 ASN A O 1
ATOM 2238 N N . THR A 1 284 ? -19.192 3.406 13.511 1.00 91.62 284 THR A N 1
ATOM 2239 C CA . THR A 1 284 ? -18.904 4.825 13.262 1.00 91.62 284 THR A CA 1
ATOM 2240 C C . THR A 1 284 ? -18.536 5.084 11.805 1.00 91.62 284 THR A C 1
ATOM 2242 O O . THR A 1 284 ? -19.066 6.008 11.194 1.00 91.62 284 THR A O 1
ATOM 2245 N N . LEU A 1 285 ? -17.643 4.267 11.235 1.00 92.38 285 LEU A N 1
ATOM 2246 C CA . LEU A 1 285 ? -17.226 4.370 9.834 1.00 92.38 285 LEU A CA 1
ATOM 2247 C C . LEU A 1 285 ? -17.188 2.985 9.171 1.00 92.38 285 LEU A C 1
ATOM 2249 O O . LEU A 1 285 ? -16.565 2.067 9.716 1.00 92.38 285 LEU A O 1
ATOM 2253 N N . PRO A 1 286 ? -17.760 2.820 7.961 1.00 92.00 286 PRO A N 1
ATOM 2254 C CA . PRO A 1 286 ? -17.756 1.537 7.255 1.00 92.00 286 PRO A CA 1
ATOM 2255 C C . PRO A 1 286 ? -16.343 1.045 6.898 1.00 92.00 286 PRO A C 1
ATOM 2257 O O . PRO A 1 286 ? -16.149 -0.148 6.674 1.00 92.00 286 PRO A O 1
ATOM 2260 N N . GLN A 1 287 ? -15.346 1.935 6.868 1.00 94.44 287 GLN A N 1
ATOM 2261 C CA . GLN A 1 287 ? -13.948 1.621 6.574 1.00 94.44 287 GLN A CA 1
ATOM 2262 C C . GLN A 1 287 ? -13.235 0.877 7.720 1.00 94.44 287 GLN A C 1
ATOM 2264 O O . GLN A 1 287 ? -12.198 0.254 7.481 1.00 94.44 287 GLN A O 1
ATOM 2269 N N . PHE A 1 288 ? -13.763 0.880 8.950 1.00 96.06 288 PHE A N 1
ATOM 2270 C CA . PHE A 1 288 ? -13.081 0.223 10.071 1.00 96.06 288 PHE A CA 1
ATOM 2271 C C . PHE A 1 288 ? -13.105 -1.302 10.000 1.00 96.06 288 PHE A C 1
ATOM 2273 O O . PHE A 1 288 ? -12.103 -1.936 10.326 1.00 96.06 288 PHE A O 1
ATOM 2280 N N . ALA A 1 289 ? -14.192 -1.905 9.514 1.00 94.25 289 ALA A N 1
ATOM 2281 C CA . ALA A 1 289 ? -14.253 -3.351 9.307 1.00 94.25 289 ALA A CA 1
ATOM 2282 C C . ALA A 1 289 ? -13.186 -3.866 8.309 1.00 94.25 289 ALA A C 1
ATOM 2284 O O . ALA A 1 289 ? -12.432 -4.776 8.670 1.00 94.25 289 ALA A O 1
ATOM 2285 N N . PRO A 1 290 ? -13.037 -3.299 7.091 1.00 92.81 290 PRO A N 1
ATOM 2286 C CA . PRO A 1 290 ? -11.965 -3.702 6.184 1.00 92.81 290 PRO A CA 1
ATOM 2287 C C . PRO A 1 290 ? -10.571 -3.316 6.698 1.00 92.81 290 PRO A C 1
ATOM 2289 O O . PRO A 1 290 ? -9.636 -4.092 6.499 1.00 92.81 290 PRO A O 1
ATOM 2292 N N . LEU A 1 291 ? -10.413 -2.187 7.406 1.00 95.38 291 LEU A N 1
ATOM 2293 C CA . LEU A 1 291 ? -9.138 -1.843 8.048 1.00 95.38 291 LEU A CA 1
ATOM 2294 C C . LEU A 1 291 ? -8.719 -2.920 9.055 1.00 95.38 291 LEU A C 1
ATOM 2296 O O . LEU A 1 291 ? -7.590 -3.399 9.010 1.00 95.38 291 LEU A O 1
ATOM 2300 N N . ARG A 1 292 ? -9.636 -3.337 9.932 1.00 96.75 292 ARG A N 1
ATOM 2301 C CA . ARG A 1 292 ? -9.413 -4.398 10.920 1.00 96.75 292 ARG A CA 1
ATOM 2302 C C . ARG A 1 292 ? -8.946 -5.691 10.249 1.00 96.75 292 ARG A C 1
ATOM 2304 O O . ARG A 1 292 ? -7.895 -6.213 10.612 1.00 96.75 292 ARG A O 1
ATOM 2311 N N . ALA A 1 293 ? -9.671 -6.154 9.228 1.00 94.75 293 ALA A N 1
ATOM 2312 C CA . ALA A 1 293 ? -9.324 -7.365 8.482 1.00 94.75 293 ALA A CA 1
ATOM 2313 C C . ALA A 1 293 ? -7.940 -7.265 7.813 1.00 94.75 293 ALA A C 1
ATOM 2315 O O . ALA A 1 293 ? -7.141 -8.201 7.868 1.00 94.75 293 ALA A O 1
ATOM 2316 N N . HIS A 1 294 ? -7.619 -6.110 7.222 1.00 94.19 294 HIS A N 1
ATOM 2317 C CA . HIS A 1 294 ? -6.298 -5.854 6.655 1.00 94.19 294 HIS A CA 1
ATOM 2318 C C . HIS A 1 294 ? -5.190 -5.950 7.715 1.00 94.19 294 HIS A C 1
ATOM 2320 O O . HIS A 1 294 ? -4.177 -6.617 7.497 1.00 94.19 294 HIS A O 1
ATOM 2326 N N . LEU A 1 295 ? -5.378 -5.303 8.870 1.00 96.81 295 LEU A N 1
ATOM 2327 C CA . LEU A 1 295 ? -4.396 -5.274 9.956 1.00 96.81 295 LEU A CA 1
ATOM 2328 C C . LEU A 1 295 ? -4.154 -6.664 10.557 1.00 96.81 295 LEU A C 1
ATOM 2330 O O . LEU A 1 295 ? -3.002 -7.009 10.823 1.00 96.81 295 LEU A O 1
ATOM 2334 N N . GLU A 1 296 ? -5.201 -7.476 10.723 1.00 96.38 296 GLU A N 1
ATOM 2335 C CA . GLU A 1 296 ? -5.091 -8.867 11.184 1.00 96.38 296 GLU A CA 1
ATOM 2336 C C . GLU A 1 296 ? -4.189 -9.690 10.256 1.00 96.38 296 GLU A C 1
ATOM 2338 O O . GLU A 1 296 ? -3.229 -10.324 10.707 1.00 96.38 296 GLU A O 1
ATOM 2343 N N . VAL A 1 297 ? -4.446 -9.636 8.945 1.00 94.12 297 VAL A N 1
ATOM 2344 C CA . VAL A 1 297 ? -3.646 -10.362 7.949 1.00 94.12 297 VAL A CA 1
ATOM 2345 C C . VAL A 1 297 ? -2.217 -9.821 7.897 1.00 94.12 297 VAL A C 1
ATOM 2347 O O . VAL A 1 297 ? -1.262 -10.601 7.845 1.00 94.12 297 VAL A O 1
ATOM 2350 N N . TRP A 1 298 ? -2.041 -8.500 7.970 1.00 94.94 298 TRP A N 1
ATOM 2351 C CA . TRP A 1 298 ? -0.720 -7.873 7.959 1.00 94.94 298 TRP A CA 1
ATOM 2352 C C . TRP A 1 298 ? 0.118 -8.298 9.162 1.00 94.94 298 TRP A C 1
ATOM 2354 O O . TRP A 1 298 ? 1.259 -8.735 8.997 1.00 94.94 298 TRP A O 1
ATOM 2364 N N . LEU A 1 299 ? -0.450 -8.256 10.369 1.00 97.38 299 LEU A N 1
ATOM 2365 C CA . LEU A 1 299 ? 0.239 -8.673 11.590 1.00 97.38 299 LEU A CA 1
ATOM 2366 C C . LEU A 1 299 ? 0.501 -10.182 11.609 1.00 97.38 299 LEU A C 1
ATOM 2368 O O . LEU A 1 299 ? 1.562 -10.606 12.074 1.00 97.38 299 LEU A O 1
ATOM 2372 N N . ALA A 1 300 ? -0.401 -11.003 11.068 1.00 95.06 300 ALA A N 1
ATOM 2373 C CA . ALA A 1 300 ? -0.159 -12.434 10.913 1.00 95.06 300 ALA A CA 1
ATOM 2374 C C . ALA A 1 300 ? 1.039 -12.701 9.987 1.00 95.06 300 ALA A C 1
ATOM 2376 O O . ALA A 1 300 ? 1.956 -13.436 10.367 1.00 95.06 300 ALA A O 1
ATOM 2377 N N . LYS A 1 301 ? 1.092 -12.058 8.812 1.00 92.44 301 LYS A N 1
ATOM 2378 C CA . LYS A 1 301 ? 2.231 -12.174 7.886 1.00 92.44 301 LYS A CA 1
ATOM 2379 C C . LYS A 1 301 ? 3.525 -11.635 8.485 1.00 92.44 301 LYS A C 1
ATOM 2381 O O . LYS A 1 301 ? 4.572 -12.255 8.298 1.00 92.44 301 LYS A O 1
ATOM 2386 N N . TYR A 1 302 ? 3.464 -10.538 9.239 1.00 95.19 302 TYR A N 1
ATOM 2387 C CA . TYR A 1 302 ? 4.624 -10.007 9.949 1.00 95.19 302 TYR A CA 1
ATOM 2388 C C . TYR A 1 302 ? 5.264 -11.081 10.844 1.00 95.19 302 TYR A C 1
ATOM 2390 O O . TYR A 1 302 ? 6.446 -11.396 10.708 1.00 95.19 302 TYR A O 1
ATOM 2398 N N . HIS A 1 303 ? 4.468 -11.725 11.701 1.00 95.12 303 HIS A N 1
ATOM 2399 C CA . HIS A 1 303 ? 4.984 -12.720 12.644 1.00 95.12 303 HIS A CA 1
ATOM 2400 C C . HIS A 1 303 ? 5.363 -14.053 11.990 1.00 95.12 303 HIS A C 1
ATOM 2402 O O . HIS A 1 303 ? 6.355 -14.674 12.377 1.00 95.12 303 HIS A O 1
ATOM 2408 N N . LYS A 1 304 ? 4.552 -14.529 11.039 1.00 92.31 304 LYS A N 1
ATOM 2409 C CA . LYS A 1 304 ? 4.689 -15.877 10.465 1.00 92.31 304 LYS A CA 1
ATOM 2410 C C . LYS A 1 304 ? 5.629 -15.941 9.270 1.00 92.31 304 LYS A C 1
ATOM 2412 O O . LYS A 1 304 ? 6.162 -17.010 8.997 1.00 92.31 304 LYS A O 1
ATOM 2417 N N . VAL A 1 305 ? 5.833 -14.826 8.573 1.00 89.50 305 VAL A N 1
ATOM 2418 C CA . VAL A 1 305 ? 6.662 -14.770 7.366 1.00 89.50 305 VAL A CA 1
ATOM 2419 C C . VAL A 1 305 ? 7.827 -13.812 7.579 1.00 89.50 305 VAL A C 1
ATOM 2421 O O . VAL A 1 305 ? 8.972 -14.240 7.623 1.00 89.50 305 VAL A O 1
ATOM 2424 N N . PHE A 1 306 ? 7.570 -12.527 7.789 1.00 92.31 306 PHE A N 1
ATOM 2425 C CA . PHE A 1 306 ? 8.637 -11.522 7.777 1.00 92.31 306 PHE A CA 1
ATOM 2426 C C . PHE A 1 306 ? 9.723 -11.743 8.848 1.00 92.31 306 PHE A C 1
ATOM 2428 O O . PHE A 1 306 ? 10.912 -11.594 8.556 1.00 92.31 306 PHE A O 1
ATOM 2435 N N . LEU A 1 307 ? 9.342 -12.147 10.065 1.00 92.69 307 LEU A N 1
ATOM 2436 C CA . LEU A 1 307 ? 10.311 -12.489 11.117 1.00 92.69 307 LEU A CA 1
ATOM 2437 C C . LEU A 1 307 ? 11.077 -13.793 10.840 1.00 92.69 307 LEU A C 1
ATOM 2439 O O . LEU A 1 307 ? 12.184 -13.962 11.337 1.00 92.69 307 LEU A O 1
ATOM 2443 N N . GLN A 1 308 ? 10.501 -14.712 10.061 1.00 91.62 308 GLN A N 1
ATOM 2444 C CA . GLN A 1 308 ? 11.104 -16.016 9.756 1.00 91.62 308 GLN A CA 1
ATOM 2445 C C . GLN A 1 308 ? 12.029 -15.964 8.532 1.00 91.62 308 GLN A C 1
ATOM 2447 O O . GLN A 1 308 ? 12.908 -16.809 8.385 1.00 91.62 308 GLN A O 1
ATOM 2452 N N . TYR A 1 309 ? 11.845 -14.973 7.654 1.00 89.31 309 TYR A N 1
ATOM 2453 C CA . TYR A 1 309 ? 12.562 -14.856 6.388 1.00 89.31 309 TYR A CA 1
ATOM 2454 C C . TYR A 1 309 ? 13.309 -13.512 6.308 1.00 89.31 309 TYR A C 1
ATOM 2456 O O . TYR A 1 309 ? 12.743 -12.522 5.842 1.00 89.31 309 TYR A O 1
ATOM 2464 N N . PRO A 1 310 ? 14.603 -13.456 6.688 1.00 89.00 310 PRO A N 1
ATOM 2465 C CA . PRO A 1 310 ? 15.427 -12.241 6.583 1.00 89.00 310 PRO A CA 1
ATOM 2466 C C . PRO A 1 310 ? 15.508 -11.670 5.156 1.00 89.00 310 PRO A C 1
ATOM 2468 O O . PRO A 1 310 ? 15.577 -10.453 4.966 1.00 89.00 310 PRO A O 1
ATOM 2471 N N . ALA A 1 311 ? 15.404 -12.557 4.158 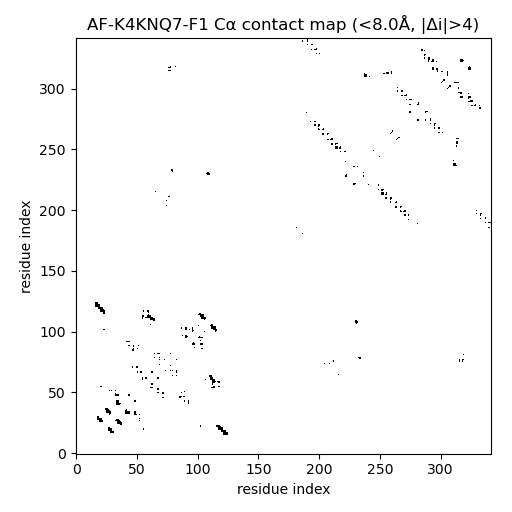1.00 88.12 311 ALA A N 1
ATOM 2472 C CA . ALA A 1 311 ? 15.326 -12.239 2.732 1.00 88.12 311 ALA A CA 1
ATOM 2473 C C . ALA A 1 311 ? 14.010 -11.553 2.304 1.00 88.12 311 ALA A C 1
ATOM 2475 O O . ALA A 1 311 ? 13.862 -11.173 1.144 1.00 88.12 311 ALA A O 1
ATOM 2476 N N . MET A 1 312 ? 13.069 -11.339 3.224 1.00 87.75 312 MET A N 1
ATOM 2477 C CA . MET A 1 312 ? 11.872 -10.537 3.001 1.00 87.75 312 MET A CA 1
ATOM 2478 C C . MET A 1 312 ? 12.013 -9.181 3.713 1.00 87.75 312 MET A C 1
ATOM 2480 O O . MET A 1 312 ? 11.931 -9.132 4.936 1.00 87.75 312 MET A O 1
ATOM 2484 N N . PRO A 1 313 ? 12.200 -8.057 3.000 1.00 88.38 313 PRO A N 1
ATOM 2485 C CA . PRO A 1 313 ? 12.375 -6.752 3.632 1.00 88.38 31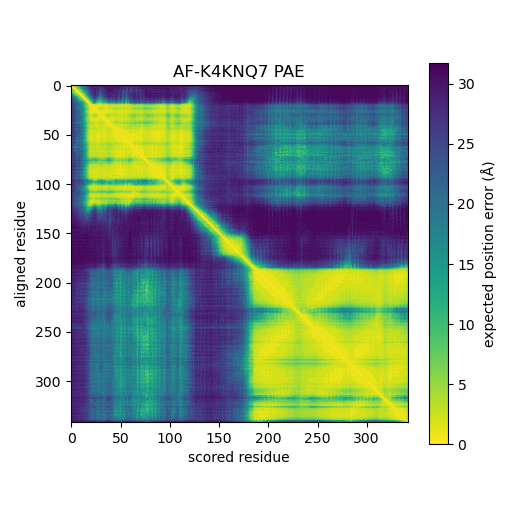3 PRO A CA 1
ATOM 2486 C C . PRO A 1 313 ? 11.053 -6.019 3.921 1.00 88.38 313 PRO A C 1
ATOM 2488 O O . PRO A 1 313 ? 11.042 -5.057 4.687 1.00 88.38 313 PRO A O 1
ATOM 2491 N N . ILE A 1 314 ? 9.934 -6.460 3.333 1.00 88.12 314 ILE A N 1
ATOM 2492 C CA . ILE A 1 314 ? 8.616 -5.799 3.388 1.00 88.12 314 ILE A CA 1
ATOM 2493 C C . ILE A 1 314 ? 7.522 -6.848 3.602 1.00 88.12 314 ILE A C 1
ATOM 2495 O O . ILE A 1 314 ? 7.612 -7.945 3.055 1.00 88.12 314 ILE A O 1
ATOM 2499 N N . VAL A 1 315 ? 6.469 -6.492 4.341 1.00 86.88 315 VAL A N 1
ATOM 2500 C CA . VAL A 1 315 ? 5.219 -7.266 4.421 1.00 86.88 315 VAL A CA 1
ATOM 2501 C C . VAL A 1 315 ? 4.228 -6.755 3.373 1.00 86.88 315 VAL A C 1
ATOM 2503 O O . VAL A 1 315 ? 3.877 -5.576 3.382 1.00 86.88 315 VAL A O 1
ATOM 2506 N N . TYR A 1 316 ? 3.748 -7.647 2.503 1.00 76.00 316 TYR A N 1
ATOM 2507 C CA . TYR A 1 316 ? 2.721 -7.351 1.501 1.00 76.00 316 TYR A CA 1
ATOM 2508 C C . TYR A 1 316 ? 1.362 -7.874 1.964 1.00 76.00 316 TYR A C 1
ATOM 2510 O O . TYR A 1 316 ? 1.211 -9.077 2.188 1.00 76.00 316 TYR A O 1
ATOM 2518 N N . VAL A 1 317 ? 0.381 -6.979 2.082 1.00 76.25 317 VAL A N 1
ATOM 2519 C CA . VAL A 1 317 ? -1.040 -7.323 2.216 1.00 76.25 317 VAL A CA 1
ATOM 2520 C C . VAL A 1 317 ? -1.844 -6.410 1.311 1.00 76.25 317 VAL A C 1
ATOM 2522 O O . VAL A 1 317 ? -1.616 -5.200 1.297 1.00 76.25 317 VAL A O 1
ATOM 2525 N N . GLY A 1 318 ? -2.763 -6.968 0.531 1.00 68.56 318 GLY A N 1
ATOM 2526 C CA . GLY A 1 318 ? -3.544 -6.165 -0.400 1.00 68.56 318 GLY A CA 1
ATOM 2527 C C . GLY A 1 318 ? -4.653 -6.933 -1.105 1.00 68.56 318 GLY A C 1
ATOM 2528 O O . GLY A 1 318 ? -5.245 -7.855 -0.553 1.00 68.56 318 GLY A O 1
ATOM 2529 N N . VAL A 1 319 ? -4.921 -6.541 -2.353 1.00 58.62 319 VAL A N 1
ATOM 2530 C CA . VAL A 1 319 ? -5.979 -7.114 -3.207 1.00 58.62 319 VAL A CA 1
ATOM 2531 C C . VAL A 1 319 ? -5.839 -8.631 -3.368 1.00 58.62 319 VAL A C 1
ATOM 2533 O O . VAL A 1 319 ? -6.841 -9.334 -3.428 1.00 58.62 319 VAL A O 1
ATOM 2536 N N . GLU A 1 320 ? -4.610 -9.140 -3.416 1.00 60.94 320 GLU A N 1
ATOM 2537 C CA . GLU A 1 320 ? -4.333 -10.571 -3.596 1.00 60.94 320 GLU A CA 1
ATOM 2538 C C . GLU A 1 320 ? -4.727 -11.412 -2.384 1.00 60.94 320 GLU A C 1
ATOM 2540 O O . GLU A 1 320 ? -5.160 -12.548 -2.539 1.00 60.94 320 GLU A O 1
ATOM 2545 N N . ASP A 1 321 ? -4.642 -10.832 -1.189 1.00 71.38 321 ASP A N 1
ATOM 2546 C CA . ASP A 1 321 ? -5.067 -11.474 0.054 1.00 71.38 321 ASP A CA 1
ATOM 2547 C C . ASP A 1 321 ? -6.573 -11.313 0.308 1.00 71.38 321 ASP A C 1
ATOM 2549 O O . ASP A 1 321 ? -7.078 -11.740 1.343 1.00 71.38 321 ASP A O 1
ATOM 2553 N N . GLY A 1 322 ? -7.295 -10.655 -0.607 1.00 75.31 322 GLY A N 1
ATOM 2554 C CA . GLY A 1 322 ? -8.713 -10.328 -0.452 1.00 75.31 322 GLY A CA 1
ATOM 2555 C C . GLY A 1 322 ? -8.997 -9.243 0.593 1.00 75.31 322 GLY A C 1
ATOM 2556 O O . GLY A 1 322 ? -10.159 -8.962 0.870 1.00 75.31 322 GLY A O 1
ATOM 2557 N N . VAL A 1 323 ? -7.957 -8.614 1.152 1.00 83.62 323 VAL A N 1
ATOM 2558 C CA . VAL A 1 323 ? -8.049 -7.614 2.229 1.00 83.62 323 VAL A CA 1
ATOM 2559 C C . VAL A 1 323 ? -7.232 -6.358 1.887 1.00 83.62 323 VAL A C 1
ATOM 2561 O O . VAL A 1 323 ? -6.189 -6.084 2.491 1.00 83.62 323 VAL A O 1
ATOM 2564 N N . PRO A 1 324 ? -7.648 -5.574 0.874 1.00 81.06 324 PRO A N 1
ATOM 2565 C CA . PRO A 1 324 ? -6.970 -4.326 0.545 1.00 81.06 324 PRO A CA 1
ATOM 2566 C C . PRO A 1 324 ? -7.036 -3.338 1.715 1.00 81.06 324 PRO A C 1
ATOM 2568 O O . PRO A 1 324 ? -8.014 -3.305 2.459 1.00 81.06 324 PRO A O 1
ATOM 2571 N N . PHE A 1 325 ? -6.002 -2.505 1.852 1.00 85.69 325 PHE A N 1
ATOM 2572 C CA . PHE A 1 325 ? -6.071 -1.367 2.765 1.00 85.69 325 PHE A CA 1
ATOM 2573 C C . PHE A 1 325 ? -7.159 -0.397 2.263 1.00 85.69 325 PHE A C 1
ATOM 2575 O O . PHE A 1 325 ? -7.166 -0.094 1.063 1.00 85.69 325 PHE A O 1
ATOM 2582 N N . PRO A 1 326 ? -8.080 0.081 3.119 1.00 86.88 326 PRO A N 1
ATOM 2583 C CA . PRO A 1 326 ? -9.157 0.973 2.692 1.00 86.88 326 PRO A CA 1
ATOM 2584 C C . PRO A 1 326 ? -8.589 2.318 2.219 1.00 86.88 326 PRO A C 1
ATOM 2586 O O . PRO A 1 326 ? -7.917 3.016 2.972 1.00 86.88 326 PRO A O 1
ATOM 2589 N N . SER A 1 327 ? -8.826 2.676 0.954 1.00 74.19 327 SER A N 1
ATOM 2590 C CA . SER A 1 327 ? -8.156 3.806 0.290 1.00 74.19 327 SER A CA 1
ATOM 2591 C C . SER A 1 327 ? -8.591 5.195 0.769 1.00 74.19 327 SER A C 1
ATOM 2593 O O . SER A 1 327 ? -7.891 6.168 0.510 1.00 74.19 327 SER A O 1
ATOM 2595 N N . ASP A 1 328 ? -9.737 5.297 1.433 1.00 83.81 328 ASP A N 1
ATOM 2596 C CA . ASP A 1 328 ? -10.397 6.538 1.846 1.00 83.81 328 ASP A CA 1
ATOM 2597 C C . ASP A 1 328 ? -10.454 6.723 3.372 1.00 83.81 328 ASP A C 1
ATOM 2599 O O . ASP A 1 328 ? -10.996 7.721 3.842 1.00 83.81 328 ASP A O 1
ATOM 2603 N N . ILE A 1 329 ? -9.869 5.804 4.154 1.00 90.88 329 ILE A N 1
ATOM 2604 C CA . ILE A 1 329 ? -9.953 5.835 5.622 1.00 90.88 329 ILE A CA 1
ATOM 2605 C C . ILE A 1 329 ? -9.405 7.131 6.229 1.00 90.88 329 ILE A C 1
ATOM 2607 O O . ILE A 1 329 ? -10.032 7.669 7.134 1.00 90.88 329 ILE A O 1
ATOM 2611 N N . ASP A 1 330 ? -8.278 7.651 5.725 1.00 89.56 330 ASP A N 1
ATOM 2612 C CA . ASP A 1 330 ? -7.692 8.902 6.229 1.00 89.56 330 ASP A CA 1
ATOM 2613 C C . ASP A 1 330 ? -8.713 10.049 6.121 1.00 89.56 330 ASP A C 1
ATOM 2615 O O . ASP A 1 330 ? -9.014 10.721 7.102 1.00 89.56 330 ASP A O 1
ATOM 2619 N N . GLY A 1 331 ? -9.308 10.213 4.933 1.00 87.44 331 GLY A N 1
ATOM 2620 C CA . GLY A 1 331 ? -10.284 11.269 4.670 1.00 87.44 331 GLY A CA 1
ATOM 2621 C C . GLY A 1 331 ? -11.589 11.075 5.440 1.00 87.44 331 GLY A C 1
ATOM 2622 O O . GLY A 1 331 ? -12.163 12.052 5.910 1.00 87.44 331 GLY A O 1
ATOM 2623 N N . ALA A 1 332 ? -12.035 9.829 5.614 1.00 91.12 332 ALA A N 1
ATOM 2624 C CA . ALA A 1 332 ? -13.227 9.516 6.396 1.00 91.12 332 ALA A CA 1
ATOM 2625 C C . ALA A 1 332 ? -13.044 9.861 7.884 1.00 91.12 332 ALA A C 1
ATOM 2627 O O . ALA A 1 332 ? -13.945 10.429 8.499 1.00 91.12 332 ALA A O 1
ATOM 2628 N N . VAL A 1 333 ? -11.872 9.562 8.456 1.00 94.38 333 VAL A N 1
ATOM 2629 C CA . VAL A 1 333 ? -11.533 9.917 9.843 1.00 94.38 333 VAL A CA 1
ATOM 2630 C C . VAL A 1 333 ? -11.417 11.434 10.006 1.00 94.38 333 VAL A C 1
ATOM 2632 O O . VAL A 1 333 ? -11.993 11.980 10.946 1.00 94.38 333 VAL A O 1
ATOM 2635 N N . ASP A 1 334 ? -10.734 12.117 9.084 1.00 92.06 334 ASP A N 1
ATOM 2636 C CA . ASP A 1 334 ? -10.587 13.579 9.098 1.00 92.06 334 ASP A CA 1
ATOM 2637 C C . ASP A 1 334 ? -11.946 14.286 9.018 1.00 92.06 334 ASP A C 1
ATOM 2639 O O . ASP A 1 334 ? -12.224 15.209 9.788 1.00 92.06 334 ASP A O 1
ATOM 2643 N N . GLN A 1 335 ? -12.812 13.829 8.108 1.00 92.56 335 GLN A N 1
ATOM 2644 C CA . GLN A 1 335 ? -14.158 14.367 7.958 1.00 92.56 335 GLN A CA 1
ATOM 2645 C C . GLN A 1 335 ? -14.976 14.145 9.232 1.00 92.56 335 GLN A C 1
ATOM 2647 O O . GLN A 1 335 ? -15.550 15.100 9.756 1.00 92.56 335 GLN A O 1
ATOM 2652 N N . TRP A 1 336 ? -14.988 12.919 9.761 1.00 94.62 336 TRP A N 1
ATOM 2653 C CA . TRP A 1 336 ? -15.733 12.603 10.976 1.00 94.62 336 TRP A CA 1
ATOM 2654 C C . TRP A 1 336 ? -15.282 13.475 12.154 1.00 94.62 336 TRP A C 1
ATOM 2656 O O . TRP A 1 336 ? -16.121 14.020 12.868 1.00 94.62 336 TRP A O 1
ATOM 2666 N N . LEU A 1 337 ? -13.968 13.668 12.330 1.00 94.06 337 LEU A N 1
ATOM 2667 C CA . LEU A 1 337 ? -13.435 14.555 13.365 1.00 94.06 337 LEU A CA 1
ATOM 2668 C C . LEU A 1 337 ? -13.924 15.990 13.151 1.00 94.06 337 LEU A C 1
ATOM 2670 O O . LEU A 1 337 ? -14.458 16.585 14.078 1.00 94.06 337 LEU A O 1
ATOM 2674 N N . SER A 1 338 ? -13.849 16.524 11.929 1.00 92.19 338 SER A N 1
ATOM 2675 C CA . SER A 1 338 ? -14.313 17.892 11.646 1.00 92.19 338 SER A CA 1
ATOM 2676 C C . SER A 1 338 ? -15.797 18.131 11.966 1.00 92.19 338 SER A C 1
ATOM 2678 O O . SER A 1 338 ? -16.181 19.249 12.301 1.00 92.19 338 SER A O 1
ATOM 2680 N N . GLU A 1 339 ? -16.626 17.087 11.895 1.00 91.50 339 GLU A N 1
ATOM 2681 C CA . GLU A 1 339 ? -18.060 17.149 12.193 1.00 91.50 339 GLU A CA 1
ATOM 2682 C C . GLU A 1 339 ? -18.365 17.031 13.702 1.00 91.50 339 GLU A C 1
ATOM 2684 O O . GLU A 1 339 ? -19.428 17.470 14.143 1.00 91.50 339 GLU A O 1
ATOM 2689 N N . ASN A 1 340 ? -17.447 16.465 14.497 1.00 87.12 340 ASN A N 1
ATOM 2690 C CA . ASN A 1 340 ? -17.680 16.069 15.896 1.00 87.12 340 ASN A CA 1
ATOM 2691 C C . ASN A 1 340 ? -16.721 16.723 16.917 1.00 87.12 340 ASN A C 1
ATOM 2693 O O . ASN A 1 340 ? -16.846 16.464 18.113 1.00 87.12 340 ASN A O 1
ATOM 2697 N N . ASP A 1 341 ? -15.780 17.563 16.477 1.00 78.69 341 ASP A N 1
ATOM 2698 C CA . ASP A 1 341 ? -14.754 18.215 17.315 1.00 78.69 341 ASP A CA 1
ATOM 2699 C C . ASP A 1 341 ? -15.170 19.614 17.833 1.00 78.69 341 ASP A C 1
ATOM 2701 O O . ASP A 1 341 ? -14.337 20.515 17.932 1.00 78.69 341 ASP A O 1
ATOM 2705 N N . ASN A 1 342 ? -16.467 19.813 18.131 1.00 59.16 342 ASN A N 1
ATOM 2706 C CA . ASN A 1 342 ? -17.016 21.078 18.661 1.00 59.16 342 ASN A CA 1
ATOM 2707 C C . ASN A 1 342 ? -16.973 21.175 20.189 1.00 59.16 342 ASN A C 1
ATOM 2709 O O . ASN A 1 342 ? -17.518 20.260 20.852 1.00 59.16 342 ASN A O 1
#

pLDDT: mean 77.53, std 20.81, range [27.33, 98.44]

Nearest PDB structures (foldseek):
  5ju7-assembly1_A  TM=8.536E-01  e=1.656E-04  Escherichia coli K-12
  1gxq-assembly1_A  TM=8.346E-01  e=4.051E-04  Escherichia coli
  1ys6-assembly1_B  TM=8.049E-01  e=3.006E-04  Mycobacterium tuberculosis
  1ys6-assembly1_A  TM=8.039E-01  e=8.539E-04  Mycobacterium tuberculosis
  2jzy-assembly1_A  TM=7.063E-01  e=5.373E-03  Klebsiella pneumoniae

Radius of gyration: 28.08 Å; Cα contacts (8 Å, |Δi|>4): 332; chains: 1; bounding box: 90×54×62 Å

Secondary structure (DSSP, 8-state):
----PPPP----------EEEEETTEEEETTTTEEEETTEEE---HHHHHHHHHHHHHTTSPBPHHHHHHHH-TT----HHHHHHHHHHHHHHTT--TTT-SSEEEETTTEEEE-S-EEEEE------------------------------TTHHHHHHHHHHHHHHHHHHHHTT-------HHHHHHHHHHHHHHHHHHHHHHHHHHHHHHHHHHHHHHHHHH-GGGGGS-HHHHHHHHGGG--HHHHHHHHHHHHHIIIIIHHHHHHHHHHHHH-TTHHHH-TTHHHHHHHHHHHHHHIIIIITT-TT--S---SGGGT-PPPTTHHHHHHHHHHHH--

Mean predicted aligned error: 17.19 Å

Organism: Simiduia agarivorans (strain DSM 21679 / JCM 13881 / BCRC 17597 / SA1) (NCBI:txid1117647)

InterPro domains:
  IPR001867 OmpR/PhoB-type DNA-binding domain [PF00486] (41-113)
  IPR001867 OmpR/PhoB-type DNA-binding domain [PS51755] (18-116)
  IPR001867 OmpR/PhoB-type DNA-binding domain [SM00862] (39-114)
  IPR001867 OmpR/PhoB-type DNA-binding domain [cd00383] (26-114)
  IPR016032 Signal transduction response regulator, C-terminal effector [SSF46894] (17-115)
  IPR036388 Winged helix-like DNA-binding domain superfamily [G3DSA:1.10.10.10] (8-118)

Sequence (342 aa):
MSASKLPKNEDARSPLKPRQYCFGPFTFHIPSQRLTGPDGPISLDERQAQLLKILLLASPDRVSKEALMQALWPDTIVSEWSLSKLVSETRKSLDDDGNNQSIIRTHRGKGFSISTDVTEVITAFNDTPADAVRSANRSAPAGKQRLFARPLGWLAAVLCCAALLLSYAIRQSDTLVKPFNSHPADTAHVTELMRQIQSQLLITKTAFRAQVNRRNQLGQHLQHRLPEFQSMSWEQRLIAAYPQLNQAETFLWEQIRAQTEGPLYKGNRALLTLIDGHPELLNTLPQFAPLRAHLEVWLAKYHKVFLQYPAMPIVYVGVEDGVPFPSDIDGAVDQWLSENDN

Foldseek 3Di:
DDDDDDDDDDDPDDDPQQWWKDFPQWIAGLVVLWIAGPVGTFDDDPLLSQLVNVQLVCPPDFDFLLNSCCSSCVQADDWSVVVVVSVVVSCVSVVNPPVNCQAWDDPALGGIHGNTDMDTDRDDPPDDDDDDPDDDDDDDDDDDDDDDDDDDPPVVVVVVVVVVVVVVVVVVVVVPDDPPPDDPVNLVVVLVLLVLLLVLVVLQSVLSSVLSVLLVVLVVVCVVVPVCNSNDIPLVSLLVCVVPDDPVSVVSLVSSLCSCVPSNLVSLVSLLCSCVVCVVVVVVDVLSVLSNVQSVVQNVCCVVPVVVDSSDSDGDDAVVVVRHRPPCVSVSSVVSSVVRVD